Protein AF-A0A6I7HQI1-F1 (afdb_monomer_lite)

Sequence (367 aa):
MLIDLETYSRTLSLHELLEHAERHEPGTSFGADIDAANAELLDPLKRREDRCAAFLNWASRHQPCLFGRLGARGMQGIGIDVCWIDEAEIACGDDHVRDKIQRARRAWKENAAEGMAHGFLIMFNGPRLAFLKPGPSLLAICERIANLYLVEHAPIERDVIYTESLPLRDGGVALFKAGINIFYPSAHRTRNHDRRIPGGLMISVNSPGHWANSLVKRGLSGSLTEAIDKVMETAVRSIGNGGIGHDAMPSCSWHNREDDPRALERRRRLPKLPRYVPDDYSQRVYGALYHTDVLVPTEVTLDGTIDPDVSACEHWLHLILDYISEAECAPGHVNYALFHGHPIPEEAMFHNPWPPRRAVNAPLADY

Radius of gyration: 19.86 Å; chains: 1; bounding box: 53×47×67 Å

pLDDT: mean 93.2, std 9.18, range [38.22, 98.81]

Structure (mmCIF, N/CA/C/O backbone):
data_AF-A0A6I7HQI1-F1
#
_entry.id   AF-A0A6I7HQI1-F1
#
loop_
_atom_site.group_PDB
_atom_site.id
_atom_site.type_symbol
_atom_site.label_atom_id
_atom_site.label_alt_id
_atom_site.label_comp_id
_atom_site.label_asym_id
_atom_site.label_entity_id
_atom_site.label_seq_id
_atom_site.pdbx_PDB_ins_code
_atom_site.Cartn_x
_atom_site.Cartn_y
_atom_site.Cartn_z
_atom_site.occupancy
_atom_site.B_iso_or_equiv
_atom_site.auth_seq_id
_atom_site.auth_comp_id
_atom_site.auth_asym_id
_atom_site.auth_atom_id
_atom_site.pdbx_PDB_model_num
ATOM 1 N N . MET A 1 1 ? 3.149 -6.494 40.726 1.00 38.22 1 MET A N 1
ATOM 2 C CA . MET A 1 1 ? 3.634 -7.292 39.585 1.00 38.22 1 MET A CA 1
ATOM 3 C C . MET A 1 1 ? 3.131 -6.589 38.333 1.00 38.22 1 MET A C 1
ATOM 5 O O . MET A 1 1 ? 1.995 -6.804 37.940 1.00 38.22 1 MET A O 1
ATOM 9 N N . LEU A 1 2 ? 3.892 -5.611 37.834 1.00 39.31 2 LEU A N 1
ATOM 10 C CA . LEU A 1 2 ? 3.554 -4.885 36.608 1.00 39.31 2 LEU A CA 1
ATOM 11 C C . LEU A 1 2 ? 3.926 -5.811 35.454 1.00 39.31 2 LEU A C 1
ATOM 13 O O . LEU A 1 2 ? 5.105 -5.962 35.148 1.00 39.31 2 LEU A O 1
ATOM 17 N N . ILE A 1 3 ? 2.937 -6.516 34.909 1.00 42.84 3 ILE A N 1
ATOM 18 C CA . ILE A 1 3 ? 3.109 -7.175 33.618 1.00 42.84 3 ILE A CA 1
ATOM 19 C C . ILE A 1 3 ? 3.329 -6.038 32.624 1.00 42.84 3 ILE A C 1
ATOM 21 O O . ILE A 1 3 ? 2.511 -5.124 32.537 1.00 42.84 3 ILE A O 1
ATOM 25 N N . ASP A 1 4 ? 4.471 -6.063 31.951 1.00 57.81 4 ASP A N 1
ATOM 26 C CA . ASP A 1 4 ? 4.779 -5.147 30.865 1.00 57.81 4 ASP A CA 1
ATOM 27 C C . ASP A 1 4 ? 3.659 -5.224 29.808 1.00 57.81 4 ASP A C 1
ATOM 29 O O . ASP A 1 4 ? 3.404 -6.288 29.239 1.00 57.81 4 ASP A O 1
ATOM 33 N N . LEU A 1 5 ? 2.955 -4.107 29.591 1.00 56.47 5 LEU A N 1
ATOM 34 C CA . LEU A 1 5 ? 1.839 -3.986 28.642 1.00 56.47 5 LEU A CA 1
ATOM 35 C C . LEU A 1 5 ? 2.269 -4.362 27.215 1.00 56.47 5 LEU A C 1
ATOM 37 O O . LEU A 1 5 ? 1.466 -4.882 26.432 1.00 56.47 5 LEU A O 1
ATOM 41 N N . GLU A 1 6 ? 3.546 -4.159 26.890 1.00 57.91 6 GLU A N 1
ATOM 42 C CA . GLU A 1 6 ? 4.112 -4.520 25.595 1.00 57.91 6 GLU A CA 1
ATOM 43 C C . GLU A 1 6 ? 4.286 -6.041 25.462 1.00 57.91 6 GLU A C 1
ATOM 45 O O . GLU A 1 6 ? 3.971 -6.621 24.424 1.00 57.91 6 GLU A O 1
ATOM 50 N N . THR A 1 7 ? 4.670 -6.725 26.540 1.00 59.41 7 THR A N 1
ATOM 51 C CA . THR A 1 7 ? 4.737 -8.193 26.583 1.00 59.41 7 THR A CA 1
ATOM 52 C C . THR A 1 7 ? 3.342 -8.838 26.629 1.00 59.41 7 THR A C 1
ATOM 54 O O . THR A 1 7 ? 3.120 -9.858 25.977 1.00 59.41 7 THR A O 1
ATOM 57 N N . TYR A 1 8 ? 2.380 -8.243 27.345 1.00 59.12 8 TYR A N 1
ATOM 58 C CA . TYR A 1 8 ? 1.010 -8.770 27.463 1.00 59.12 8 TYR A CA 1
ATOM 59 C C . TYR A 1 8 ? 0.228 -8.697 26.144 1.00 59.12 8 TYR A C 1
ATOM 61 O O . TYR A 1 8 ? -0.421 -9.664 25.747 1.00 59.12 8 TYR A O 1
ATOM 69 N N . SER A 1 9 ? 0.331 -7.580 25.420 1.00 63.06 9 SER A N 1
ATOM 70 C CA . SER A 1 9 ? -0.366 -7.406 24.137 1.00 63.06 9 SER A CA 1
ATOM 71 C C . SER A 1 9 ? 0.114 -8.381 23.054 1.00 63.06 9 SER A C 1
ATOM 73 O O . SER A 1 9 ? -0.680 -8.804 22.218 1.00 63.06 9 SER A O 1
ATOM 75 N N . ARG A 1 10 ? 1.376 -8.832 23.109 1.00 69.56 10 ARG A N 1
ATOM 76 C CA . ARG A 1 10 ? 1.937 -9.815 22.163 1.00 69.56 10 ARG A CA 1
ATOM 77 C C . ARG A 1 10 ? 1.310 -11.207 22.272 1.00 69.56 10 ARG A C 1
ATOM 79 O O . ARG A 1 10 ? 1.343 -11.962 21.298 1.00 69.56 10 ARG A O 1
ATOM 86 N N . THR A 1 11 ? 0.735 -11.554 23.423 1.00 80.12 11 THR A N 1
ATOM 87 C CA . THR A 1 11 ? 0.101 -12.866 23.635 1.00 80.12 11 THR A CA 1
ATOM 88 C C . THR A 1 11 ? -1.385 -12.897 23.297 1.00 80.12 11 THR A C 1
ATOM 90 O O . THR A 1 11 ? -1.912 -13.978 23.046 1.00 80.12 11 THR A O 1
ATOM 93 N N . LEU A 1 12 ? -2.045 -11.737 23.255 1.00 91.75 12 LEU A N 1
ATOM 94 C CA . LEU A 1 12 ? -3.478 -11.639 22.985 1.00 91.75 12 LEU A CA 1
ATOM 95 C C . LEU A 1 12 ? -3.795 -11.938 21.518 1.00 91.75 12 LEU A C 1
ATOM 97 O O . LEU A 1 12 ? -3.062 -11.533 20.614 1.00 91.75 12 LEU A O 1
ATOM 101 N N . SER A 1 13 ? -4.909 -12.627 21.287 1.00 96.00 13 SER A N 1
ATOM 102 C CA . SER A 1 13 ? -5.508 -12.789 19.963 1.00 96.00 13 SER A CA 1
ATOM 103 C C . SER A 1 13 ? -5.992 -11.458 19.392 1.00 96.00 13 SER A C 1
ATOM 105 O O . SER A 1 13 ? -6.209 -10.486 20.122 1.00 96.00 13 SER A O 1
ATOM 107 N N . LEU A 1 14 ? -6.219 -11.406 18.076 1.00 97.75 14 LEU A N 1
ATOM 108 C CA . LEU A 1 14 ? -6.796 -10.219 17.444 1.00 97.75 14 LEU A CA 1
ATOM 109 C C . LEU A 1 14 ? -8.162 -9.865 18.054 1.00 97.75 14 LEU A C 1
ATOM 111 O O . LEU A 1 14 ? -8.471 -8.689 18.233 1.00 97.75 14 LEU A O 1
ATOM 115 N N . HIS A 1 15 ? -8.966 -10.873 18.400 1.00 97.81 15 HIS A N 1
ATOM 116 C CA . HIS A 1 15 ? -10.265 -10.659 19.030 1.00 97.81 15 HIS A CA 1
ATOM 117 C C . HIS A 1 15 ? -10.140 -9.980 20.401 1.00 97.81 15 HIS A C 1
ATOM 119 O O . HIS A 1 15 ? -10.799 -8.968 20.630 1.00 97.81 15 HIS A O 1
ATOM 125 N N . GLU A 1 16 ? -9.265 -10.490 21.271 1.00 97.19 16 GLU A N 1
ATOM 126 C CA . GLU A 1 16 ? -9.025 -9.938 22.615 1.00 97.19 16 GLU A CA 1
ATOM 127 C C . GLU A 1 16 ? -8.434 -8.522 22.547 1.00 97.19 16 GLU A C 1
ATOM 129 O O . GLU A 1 16 ? -8.853 -7.629 23.285 1.00 97.19 16 GLU A O 1
ATOM 134 N N . LEU A 1 17 ? -7.513 -8.265 21.608 1.00 97.31 17 LEU A N 1
ATOM 135 C CA . LEU A 1 17 ? -6.995 -6.912 21.374 1.00 97.31 17 LEU A CA 1
ATOM 136 C C . LEU A 1 17 ? -8.125 -5.927 21.039 1.00 97.31 17 LEU A C 1
ATOM 138 O O . LEU A 1 17 ? -8.142 -4.814 21.560 1.00 97.31 17 LEU A O 1
ATOM 142 N N . LEU A 1 18 ? -9.099 -6.334 20.217 1.00 97.06 18 LEU A N 1
ATOM 143 C CA . LEU A 1 18 ? -10.243 -5.490 19.855 1.00 97.06 18 LEU A CA 1
ATOM 144 C C . LEU A 1 18 ? -11.227 -5.256 21.007 1.00 97.06 18 LEU A C 1
ATOM 146 O O . LEU A 1 18 ? -11.929 -4.242 21.004 1.00 97.06 18 LEU A O 1
ATOM 150 N N . GLU A 1 19 ? -11.321 -6.166 21.978 1.00 95.62 19 GLU A N 1
ATOM 151 C CA . GLU A 1 19 ? -12.146 -5.960 23.176 1.00 95.62 19 GLU A CA 1
ATOM 152 C C . GLU A 1 19 ? -11.592 -4.840 24.059 1.00 95.62 19 GLU A C 1
ATOM 154 O O . GLU A 1 19 ? -12.357 -4.021 24.576 1.00 95.62 19 GLU A O 1
ATOM 159 N N . HIS A 1 20 ? -10.266 -4.764 24.173 1.00 93.56 20 HIS A N 1
ATOM 160 C CA . HIS A 1 20 ? -9.575 -3.813 25.044 1.00 93.56 20 HIS A CA 1
ATOM 161 C C . HIS A 1 20 ? -9.146 -2.516 24.351 1.00 93.56 20 HIS A C 1
ATOM 163 O O . HIS A 1 20 ? -8.708 -1.584 25.024 1.00 93.56 20 HIS A O 1
ATOM 169 N N . ALA A 1 21 ? -9.273 -2.435 23.026 1.00 96.19 21 ALA A N 1
ATOM 170 C CA . ALA A 1 21 ? -8.780 -1.300 22.268 1.00 96.19 21 ALA A CA 1
ATOM 171 C C . ALA A 1 21 ? -9.551 0.001 22.525 1.00 96.19 21 ALA A C 1
ATOM 173 O O . ALA A 1 21 ? -10.791 0.048 22.537 1.00 96.19 21 ALA A O 1
ATOM 174 N N . GLU A 1 22 ? -8.783 1.085 22.618 1.00 96.50 22 GLU A N 1
ATOM 175 C CA . GLU A 1 22 ? -9.311 2.441 22.631 1.00 96.50 22 GLU A CA 1
ATOM 176 C C . GLU A 1 22 ? -9.956 2.804 21.292 1.00 96.50 22 GLU A C 1
ATOM 178 O O . GLU A 1 22 ? -9.371 2.655 20.214 1.00 96.50 22 GLU A O 1
ATOM 183 N N . ARG A 1 23 ? -11.183 3.320 21.373 1.00 97.00 23 ARG A N 1
ATOM 184 C CA . ARG A 1 23 ? -12.000 3.673 20.214 1.00 97.00 23 ARG A CA 1
ATOM 185 C C . ARG A 1 23 ? -12.564 5.079 20.339 1.00 97.00 23 ARG A C 1
ATOM 187 O O . ARG A 1 23 ? -12.739 5.614 21.438 1.00 97.00 23 ARG A O 1
ATOM 194 N N . HIS A 1 24 ? -12.802 5.689 19.192 1.00 96.56 24 HIS A N 1
ATOM 195 C CA . HIS A 1 24 ? -13.654 6.853 19.047 1.00 96.56 24 HIS A CA 1
ATOM 196 C C . HIS A 1 24 ? -15.110 6.467 19.327 1.00 96.56 24 HIS A C 1
ATOM 198 O O . HIS A 1 24 ? -15.497 5.309 19.170 1.00 96.56 24 HIS A O 1
ATOM 204 N N . GLU A 1 25 ? -15.920 7.444 19.733 1.00 93.19 25 GLU A N 1
ATOM 205 C CA . GLU A 1 25 ? -17.362 7.2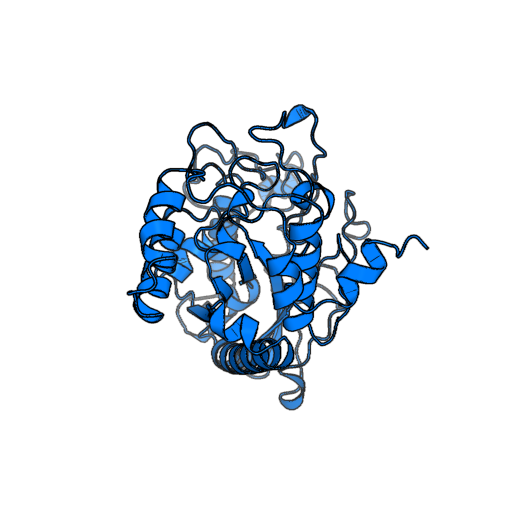34 19.851 1.00 93.19 25 GLU A CA 1
ATOM 206 C C . GLU A 1 25 ? -17.937 6.847 18.477 1.00 93.19 25 GLU A C 1
ATOM 208 O O . GLU A 1 25 ? -17.505 7.431 17.477 1.00 93.19 25 GLU A O 1
ATOM 213 N N . PRO A 1 26 ? -18.928 5.940 18.386 1.00 82.62 26 PRO A N 1
ATOM 214 C CA . PRO A 1 26 ? -19.473 5.481 17.102 1.00 82.62 26 PRO A CA 1
ATOM 215 C C . PRO A 1 26 ? -20.023 6.586 16.182 1.00 82.62 26 PRO A C 1
ATOM 217 O O . PRO A 1 26 ? -20.161 6.374 14.984 1.00 82.62 26 PRO A O 1
ATOM 220 N N . GLY A 1 27 ? -20.354 7.763 16.726 1.00 86.31 27 GLY A N 1
ATOM 221 C CA . GLY A 1 27 ? -20.797 8.933 15.954 1.00 86.31 27 GLY A CA 1
ATOM 222 C C . GLY A 1 27 ? -19.667 9.836 15.445 1.00 86.31 27 GLY A C 1
ATOM 223 O O . GLY A 1 27 ? -19.948 10.903 14.905 1.00 86.31 27 GLY A O 1
ATOM 224 N N . THR A 1 28 ? -18.402 9.468 15.660 1.00 93.75 28 THR A N 1
ATOM 225 C CA . THR A 1 28 ? -17.249 10.272 15.230 1.00 93.75 28 THR A CA 1
ATOM 226 C C . THR A 1 28 ? -17.156 10.281 13.708 1.00 93.75 28 THR A C 1
ATOM 228 O O . THR A 1 28 ? -17.116 9.225 13.083 1.00 93.75 28 THR A O 1
ATOM 231 N N . SER A 1 29 ? -17.102 11.476 13.122 1.00 93.31 29 SER A N 1
ATOM 232 C CA . SER A 1 29 ? -16.921 11.663 11.681 1.00 93.31 29 SER A CA 1
ATOM 233 C C . SER A 1 29 ? -15.447 11.540 11.297 1.00 93.31 29 SER A C 1
ATOM 235 O O . SER A 1 29 ? -14.582 12.127 11.952 1.00 93.31 29 SER A O 1
ATOM 237 N N . PHE A 1 30 ? -15.173 10.837 10.198 1.00 92.62 30 PHE A N 1
ATOM 238 C CA . PHE A 1 30 ? -13.853 10.764 9.559 1.00 92.62 30 PHE A CA 1
ATOM 239 C C . PHE A 1 30 ? -13.851 11.437 8.176 1.00 92.62 30 PHE A C 1
ATOM 241 O O . PHE A 1 30 ? -13.049 11.095 7.307 1.00 92.62 30 PHE A O 1
ATOM 248 N N . GLY A 1 31 ? -14.765 12.387 7.971 1.00 91.31 31 GLY A N 1
ATOM 249 C CA . GLY A 1 31 ? -14.984 13.057 6.695 1.00 91.31 31 GLY A CA 1
ATOM 250 C C . GLY A 1 31 ? -16.146 12.448 5.913 1.00 91.31 31 GLY A C 1
ATOM 251 O O . GLY A 1 31 ? -16.412 11.249 5.974 1.00 91.31 31 GLY A O 1
ATOM 252 N N . ALA A 1 32 ? -16.846 13.293 5.153 1.00 92.81 32 ALA A N 1
ATOM 253 C CA . ALA A 1 32 ? -18.109 12.932 4.509 1.00 92.81 32 ALA A CA 1
ATOM 254 C C . ALA A 1 32 ? -18.000 11.729 3.554 1.00 92.81 32 ALA A C 1
ATOM 256 O O . ALA A 1 32 ? -18.955 10.967 3.414 1.00 92.81 32 ALA A O 1
ATOM 257 N N . ASP A 1 33 ? -16.851 11.540 2.898 1.00 94.25 33 ASP A N 1
ATOM 258 C CA . ASP A 1 33 ? -16.621 10.404 2.007 1.00 94.25 33 ASP A CA 1
ATOM 259 C C . ASP A 1 33 ? -16.443 9.085 2.775 1.00 94.25 33 ASP A C 1
ATOM 261 O O . ASP A 1 33 ? -16.988 8.064 2.351 1.00 94.25 33 ASP A O 1
ATOM 265 N N . ILE A 1 34 ? -15.720 9.102 3.904 1.00 95.50 34 ILE A N 1
ATOM 266 C CA . ILE A 1 34 ? -15.567 7.932 4.779 1.00 95.50 34 ILE A CA 1
ATOM 267 C C . ILE A 1 34 ? -16.883 7.629 5.487 1.00 95.50 34 ILE A C 1
ATOM 269 O O . ILE A 1 34 ? -17.278 6.469 5.534 1.00 95.50 34 ILE A O 1
ATOM 273 N N . ASP A 1 35 ? -17.588 8.642 5.987 1.00 95.88 35 ASP A N 1
ATOM 274 C CA . ASP A 1 35 ? -18.849 8.463 6.708 1.00 95.88 35 ASP A CA 1
ATOM 275 C C . ASP A 1 35 ? -19.927 7.855 5.801 1.00 95.88 35 ASP A C 1
ATOM 277 O O . ASP A 1 35 ? -20.589 6.885 6.177 1.00 95.88 35 ASP A O 1
ATOM 281 N N . ALA A 1 36 ? -20.054 8.363 4.569 1.00 96.12 36 ALA A N 1
ATOM 282 C CA . ALA A 1 36 ? -20.977 7.811 3.580 1.00 96.12 36 ALA A CA 1
ATOM 283 C C . ALA A 1 36 ? -20.625 6.363 3.210 1.00 96.12 36 ALA A C 1
ATOM 285 O O . ALA A 1 36 ? -21.516 5.531 3.058 1.00 96.12 36 ALA A O 1
ATOM 286 N N . ALA A 1 37 ? -19.335 6.039 3.086 1.00 97.50 37 ALA A N 1
ATOM 287 C CA . ALA A 1 37 ? -18.910 4.668 2.838 1.00 97.50 37 ALA A CA 1
ATOM 288 C C . ALA A 1 37 ? -19.163 3.768 4.062 1.00 97.50 37 ALA A C 1
ATOM 290 O O . ALA A 1 37 ? -19.645 2.648 3.901 1.00 97.50 37 ALA A O 1
ATOM 291 N N . ASN A 1 38 ? -18.886 4.244 5.279 1.00 97.69 38 ASN A N 1
ATOM 292 C CA . ASN A 1 38 ? -19.095 3.517 6.533 1.00 97.69 38 ASN A CA 1
ATOM 293 C C . ASN A 1 38 ? -20.559 3.138 6.745 1.00 97.69 38 ASN A C 1
ATOM 295 O O . ASN A 1 38 ? -20.819 2.029 7.208 1.00 97.69 38 ASN A O 1
ATOM 299 N N . ALA A 1 39 ? -21.499 4.005 6.357 1.00 96.88 39 ALA A N 1
ATOM 300 C CA . ALA A 1 39 ? -22.926 3.693 6.395 1.00 96.88 39 ALA A CA 1
ATOM 301 C C . ALA A 1 39 ? -23.261 2.403 5.626 1.00 96.88 39 ALA A C 1
ATOM 303 O O . ALA A 1 39 ? -24.114 1.639 6.059 1.00 96.88 39 ALA A O 1
ATOM 304 N N . GLU A 1 40 ? -22.545 2.129 4.533 1.00 97.69 40 GLU A N 1
ATOM 305 C CA . GLU A 1 40 ? -22.734 0.926 3.721 1.00 97.69 40 GLU A CA 1
ATOM 306 C C . GLU A 1 40 ? -21.864 -0.242 4.201 1.00 97.69 40 GLU A C 1
ATOM 308 O O . GLU A 1 40 ? -22.305 -1.387 4.236 1.00 97.69 40 GLU A O 1
ATOM 313 N N . LEU A 1 41 ? -20.612 0.039 4.564 1.00 97.88 41 LEU A N 1
ATOM 314 C CA . LEU A 1 41 ? -19.597 -0.956 4.928 1.00 97.88 41 LEU A CA 1
ATOM 315 C C . LEU A 1 41 ? -19.839 -1.596 6.291 1.00 97.88 41 LEU A C 1
ATOM 317 O O . LEU A 1 41 ? -19.347 -2.697 6.538 1.00 97.88 41 LEU A O 1
ATOM 321 N N . LEU A 1 42 ? -20.539 -0.891 7.177 1.00 97.00 42 LEU A N 1
ATOM 322 C CA . LEU A 1 42 ? -20.830 -1.324 8.540 1.00 97.00 42 LEU A CA 1
ATOM 323 C C . LEU A 1 42 ? -22.299 -1.725 8.724 1.00 97.00 42 LEU A C 1
ATOM 325 O O . LEU A 1 42 ? -22.673 -2.103 9.832 1.00 97.00 42 LEU A O 1
ATOM 329 N N . ASP A 1 43 ? -23.117 -1.678 7.664 1.00 96.25 43 ASP A N 1
ATOM 330 C CA . ASP A 1 43 ? -24.503 -2.145 7.707 1.00 96.25 43 ASP A CA 1
ATOM 331 C C . ASP A 1 43 ? -24.541 -3.680 7.861 1.00 96.25 43 ASP A C 1
ATOM 333 O O . ASP A 1 43 ? -24.143 -4.404 6.937 1.00 96.25 43 ASP A O 1
ATOM 337 N N . PRO A 1 44 ? -25.031 -4.210 9.001 1.00 93.50 44 PRO A N 1
ATOM 338 C CA . PRO A 1 44 ? -25.088 -5.649 9.236 1.00 93.50 44 PRO A CA 1
ATOM 339 C C . PRO A 1 44 ? -26.093 -6.368 8.326 1.00 93.50 44 PRO A C 1
ATOM 341 O O . PRO A 1 44 ? -26.025 -7.590 8.199 1.00 93.50 44 PRO A O 1
ATOM 344 N N . LEU A 1 45 ? -27.021 -5.643 7.693 1.00 95.56 45 LEU A N 1
ATOM 345 C CA . LEU A 1 45 ? -28.003 -6.202 6.764 1.00 95.56 45 LEU A CA 1
ATOM 346 C C . LEU A 1 45 ? -27.436 -6.372 5.349 1.00 95.56 45 LEU A C 1
ATOM 348 O O . LEU A 1 45 ? -28.020 -7.099 4.540 1.00 95.56 45 LEU A O 1
ATOM 352 N N . LYS A 1 46 ? -26.298 -5.740 5.033 1.00 96.06 46 LYS A N 1
ATOM 353 C CA . LYS A 1 46 ? -25.666 -5.866 3.718 1.00 96.06 46 LYS A CA 1
ATOM 354 C C . LYS A 1 46 ? -24.797 -7.106 3.603 1.00 96.06 46 LYS A C 1
ATOM 356 O O . LYS A 1 46 ? -23.951 -7.423 4.451 1.00 96.06 46 LYS A O 1
ATOM 361 N N . ARG A 1 47 ? -24.937 -7.774 2.459 1.00 95.75 47 ARG A N 1
ATOM 362 C CA . ARG A 1 47 ? -24.073 -8.897 2.102 1.00 95.75 47 ARG A CA 1
ATOM 363 C C . ARG A 1 47 ? -22.642 -8.413 1.904 1.00 95.75 47 ARG A C 1
ATOM 365 O O . ARG A 1 47 ? -22.380 -7.242 1.620 1.00 95.75 47 ARG A O 1
ATOM 372 N N . ARG A 1 48 ? -21.703 -9.339 2.059 1.00 94.94 48 ARG A N 1
ATOM 373 C CA . ARG A 1 48 ? -20.268 -9.075 1.938 1.00 94.94 48 ARG A CA 1
ATOM 374 C C . ARG A 1 48 ? -19.905 -8.507 0.567 1.00 94.94 48 ARG A C 1
ATOM 376 O O . ARG A 1 48 ? -19.101 -7.587 0.486 1.00 94.94 48 ARG A O 1
ATOM 383 N N . GLU A 1 49 ? -20.511 -9.025 -0.494 1.00 96.00 49 GLU A N 1
ATOM 384 C CA . GLU A 1 49 ? -20.263 -8.593 -1.871 1.00 96.00 49 GLU A CA 1
ATOM 385 C C . GLU A 1 49 ? -20.683 -7.135 -2.074 1.00 96.00 49 GLU A C 1
ATOM 387 O O . GLU A 1 49 ? -19.950 -6.358 -2.682 1.00 96.00 49 GLU A O 1
ATOM 392 N N . ASP A 1 50 ? -21.823 -6.747 -1.497 1.00 97.19 50 ASP A N 1
ATOM 393 C CA . ASP A 1 50 ? -22.351 -5.386 -1.589 1.00 97.19 50 ASP A CA 1
ATOM 394 C C . ASP A 1 50 ? -21.460 -4.401 -0.801 1.00 97.19 50 ASP A C 1
ATOM 396 O O . ASP A 1 50 ? -21.172 -3.301 -1.278 1.00 97.19 50 ASP A O 1
ATOM 400 N N . ARG A 1 51 ? -20.941 -4.817 0.366 1.00 97.88 51 ARG A N 1
ATOM 401 C CA . ARG A 1 51 ? -19.950 -4.052 1.149 1.00 97.88 51 ARG A CA 1
ATOM 402 C C . ARG A 1 51 ? -18.620 -3.901 0.409 1.00 97.88 51 ARG A C 1
ATOM 404 O O . ARG A 1 51 ? -18.073 -2.803 0.341 1.00 97.88 51 ARG A O 1
ATOM 411 N N . CYS A 1 52 ? -18.126 -4.977 -0.199 1.00 97.44 52 CYS A N 1
ATOM 412 C CA . CYS A 1 52 ? -16.914 -4.949 -1.015 1.00 97.44 52 CYS A CA 1
ATOM 413 C C . CYS A 1 52 ? -17.071 -4.002 -2.217 1.00 97.44 52 CYS A C 1
ATOM 415 O O . CYS A 1 52 ? -16.212 -3.153 -2.455 1.00 97.44 52 CYS A O 1
ATOM 417 N N . ALA A 1 53 ? -18.203 -4.064 -2.924 1.00 97.00 53 ALA A N 1
ATOM 418 C CA . ALA A 1 53 ? -18.503 -3.151 -4.024 1.00 97.00 53 ALA A CA 1
ATOM 419 C C . ALA A 1 53 ? -18.568 -1.683 -3.565 1.00 97.00 53 ALA A C 1
ATOM 421 O O . ALA A 1 53 ? -18.048 -0.800 -4.251 1.00 97.00 53 ALA A O 1
ATOM 422 N N . ALA A 1 54 ? -19.148 -1.412 -2.390 1.00 98.06 54 ALA A N 1
ATOM 423 C CA . ALA A 1 54 ? -19.165 -0.073 -1.802 1.00 98.06 54 ALA A CA 1
ATOM 424 C C . ALA A 1 54 ? -17.747 0.439 -1.492 1.00 98.06 54 ALA A C 1
ATOM 426 O O . ALA A 1 54 ? -17.419 1.576 -1.845 1.00 98.06 54 ALA A O 1
ATOM 427 N N . PHE A 1 55 ? -16.884 -0.410 -0.917 1.00 98.31 55 PHE A N 1
ATOM 428 C CA . PHE A 1 55 ? -15.474 -0.082 -0.689 1.00 98.31 55 PHE A CA 1
ATOM 429 C C . PHE A 1 55 ? -14.752 0.237 -2.002 1.00 98.31 55 PHE A C 1
ATOM 431 O O . PHE A 1 55 ? -14.119 1.284 -2.107 1.00 98.31 55 PHE A O 1
ATOM 438 N N . LEU A 1 56 ? -14.868 -0.622 -3.020 1.00 97.56 56 LEU A N 1
ATOM 439 C CA . LEU A 1 56 ? -14.210 -0.409 -4.313 1.00 97.56 56 LEU A CA 1
ATOM 440 C C . LEU A 1 56 ? -14.718 0.863 -5.002 1.00 97.56 56 LEU A C 1
ATOM 442 O O . LEU A 1 56 ? -13.929 1.621 -5.568 1.00 97.56 56 LEU A O 1
ATOM 446 N N . ASN A 1 57 ? -16.013 1.171 -4.895 1.00 97.50 57 ASN A N 1
ATOM 447 C CA . ASN A 1 57 ? -16.555 2.431 -5.395 1.00 97.50 57 ASN A CA 1
ATOM 448 C C . ASN A 1 57 ? -15.951 3.645 -4.669 1.00 97.50 57 ASN A C 1
ATOM 450 O O . ASN A 1 57 ? -15.557 4.603 -5.339 1.00 97.50 57 ASN A O 1
ATOM 454 N N . TRP A 1 58 ? -15.822 3.609 -3.339 1.00 97.38 58 TRP A N 1
ATOM 455 C CA . TRP A 1 58 ? -15.131 4.665 -2.593 1.00 97.38 58 TRP A CA 1
ATOM 456 C C . TRP A 1 58 ? -13.655 4.759 -3.016 1.00 97.38 58 TRP A C 1
ATOM 458 O O . TRP A 1 58 ? -13.186 5.831 -3.410 1.00 97.38 58 TRP A O 1
ATOM 468 N N . ALA A 1 59 ? -12.948 3.626 -3.055 1.00 96.38 59 ALA A N 1
ATOM 469 C CA . ALA A 1 59 ? -11.532 3.554 -3.393 1.00 96.38 59 ALA A CA 1
ATOM 470 C C . ALA A 1 59 ? -11.256 4.085 -4.800 1.00 96.38 59 ALA A C 1
ATOM 472 O O . ALA A 1 59 ? -10.279 4.793 -5.004 1.00 96.38 59 ALA A O 1
ATOM 473 N N . SER A 1 60 ? -12.159 3.848 -5.755 1.00 95.50 60 SER A N 1
ATOM 474 C CA . SER A 1 60 ? -12.058 4.345 -7.129 1.00 95.50 60 SER A CA 1
ATOM 475 C C . SER A 1 60 ? -12.015 5.873 -7.248 1.00 95.50 60 SER A C 1
ATOM 477 O O . SER A 1 60 ? -11.612 6.397 -8.290 1.00 95.50 60 SER A O 1
ATOM 479 N N . ARG A 1 61 ? -12.450 6.604 -6.217 1.00 93.44 61 ARG A N 1
ATOM 480 C CA . ARG A 1 61 ? -12.569 8.070 -6.214 1.00 93.44 61 ARG A CA 1
ATOM 481 C C . ARG A 1 61 ? -11.624 8.712 -5.213 1.00 93.44 61 ARG A C 1
ATOM 483 O O . ARG A 1 61 ? -10.996 9.713 -5.548 1.00 93.44 61 ARG A O 1
ATOM 490 N N . HIS A 1 62 ? -11.533 8.120 -4.026 1.00 93.69 62 HIS A N 1
ATOM 491 C CA . HIS A 1 62 ? -11.006 8.780 -2.840 1.00 93.69 62 HIS A CA 1
ATOM 492 C C . HIS A 1 62 ? -9.620 8.296 -2.403 1.00 93.69 62 HIS A C 1
ATOM 494 O O . HIS A 1 62 ? -8.989 8.969 -1.596 1.00 93.69 62 HIS A O 1
ATOM 500 N N . GLN A 1 63 ? -9.113 7.189 -2.961 1.00 91.00 63 GLN A N 1
ATOM 501 C CA . GLN A 1 63 ? -7.744 6.748 -2.688 1.00 91.00 63 GLN A CA 1
ATOM 502 C C . GLN A 1 63 ? -6.710 7.713 -3.295 1.00 91.00 63 GLN A C 1
ATOM 504 O O . GLN A 1 63 ? -6.778 7.984 -4.502 1.00 91.00 63 GLN A O 1
ATOM 509 N N . PRO A 1 64 ? -5.719 8.186 -2.514 1.00 88.75 64 PRO A N 1
ATOM 510 C CA . PRO A 1 64 ? -4.612 8.990 -3.033 1.00 88.75 64 PRO A CA 1
ATOM 511 C C . PRO A 1 64 ? -3.833 8.281 -4.143 1.00 88.75 64 PRO A C 1
ATOM 513 O O . PRO A 1 64 ? -3.535 8.866 -5.189 1.00 88.75 64 PRO A O 1
ATOM 516 N N . CYS A 1 65 ? -3.562 6.991 -3.941 1.00 91.94 65 CYS A N 1
ATOM 517 C CA . CYS A 1 65 ? -2.818 6.162 -4.876 1.00 91.94 65 CYS A CA 1
ATOM 518 C C . CYS A 1 65 ? -3.624 5.914 -6.161 1.00 91.94 65 CYS A C 1
ATOM 520 O O . CYS A 1 65 ? -4.701 5.308 -6.146 1.00 91.94 65 CYS A O 1
ATOM 522 N N . LEU A 1 66 ? -3.093 6.351 -7.309 1.00 94.00 66 LEU A N 1
ATOM 523 C CA . LEU A 1 66 ? -3.757 6.174 -8.600 1.00 94.00 66 LEU A CA 1
ATOM 524 C C . LEU A 1 66 ? -3.795 4.701 -9.031 1.00 94.00 66 LEU A C 1
ATOM 526 O O . LEU A 1 66 ? -4.785 4.298 -9.637 1.00 94.00 66 LEU A O 1
ATOM 530 N N . PHE A 1 67 ? -2.804 3.880 -8.660 1.00 94.50 67 PHE A N 1
ATOM 531 C CA . PHE A 1 67 ? -2.866 2.428 -8.887 1.00 94.50 67 PHE A CA 1
ATOM 532 C C . PHE A 1 67 ? -4.096 1.815 -8.205 1.00 94.50 67 PHE A C 1
ATOM 534 O O . PHE A 1 67 ? -4.855 1.088 -8.844 1.00 94.50 67 PHE A O 1
ATOM 541 N N . GLY A 1 68 ? -4.338 2.179 -6.939 1.00 93.19 68 GLY A N 1
ATOM 542 C CA . GLY A 1 68 ? -5.513 1.740 -6.185 1.00 93.19 68 GLY A CA 1
ATOM 543 C C . GLY A 1 68 ? -6.820 2.194 -6.835 1.00 93.19 68 GLY A C 1
ATOM 544 O O . GLY A 1 68 ? -7.729 1.388 -7.021 1.00 93.19 68 GLY A O 1
ATOM 545 N N . ARG A 1 69 ? -6.897 3.459 -7.277 1.00 94.69 69 ARG A N 1
ATOM 546 C CA . ARG A 1 69 ? -8.080 3.977 -7.989 1.00 94.69 69 ARG A CA 1
ATOM 547 C C . ARG A 1 69 ? -8.353 3.242 -9.297 1.00 94.69 69 ARG A C 1
ATOM 549 O O . ARG A 1 69 ? -9.504 2.925 -9.580 1.00 94.69 69 ARG A O 1
ATOM 556 N N . LEU A 1 70 ? -7.324 3.010 -10.110 1.00 95.56 70 LEU A N 1
ATOM 557 C CA . LEU A 1 70 ? -7.462 2.338 -11.402 1.00 95.56 70 LEU A CA 1
ATOM 558 C C . LEU A 1 70 ? -7.840 0.865 -11.229 1.00 95.56 70 LEU A C 1
ATOM 560 O O . LEU A 1 70 ? -8.762 0.403 -11.900 1.00 95.56 70 LEU A O 1
ATOM 564 N N . GLY A 1 71 ? -7.197 0.159 -10.297 1.00 94.75 71 GLY A N 1
ATOM 565 C CA . GLY A 1 71 ? -7.531 -1.231 -10.000 1.00 94.75 71 GLY A CA 1
ATOM 566 C C . GLY A 1 71 ? -8.936 -1.390 -9.419 1.00 94.75 71 GLY A C 1
ATOM 567 O O . GLY A 1 71 ? -9.670 -2.272 -9.850 1.00 94.75 71 GLY A O 1
ATOM 568 N N . ALA A 1 72 ? -9.386 -0.475 -8.553 1.00 95.38 72 ALA A N 1
ATOM 569 C CA . ALA A 1 72 ? -10.761 -0.480 -8.043 1.00 95.38 72 ALA A CA 1
ATOM 570 C C . ALA A 1 72 ? -11.826 -0.253 -9.137 1.00 95.38 72 ALA A C 1
ATOM 572 O O . ALA A 1 72 ? -12.986 -0.612 -8.954 1.00 95.38 72 ALA A O 1
ATOM 573 N N . ARG A 1 73 ? -11.443 0.330 -10.284 1.00 94.94 73 ARG A N 1
ATOM 574 C CA . ARG A 1 73 ? -12.305 0.485 -11.472 1.00 94.94 73 ARG A CA 1
ATOM 575 C C . ARG A 1 73 ? -12.162 -0.658 -12.481 1.00 94.94 73 ARG A C 1
ATOM 577 O O . ARG A 1 73 ? -12.849 -0.628 -13.497 1.00 94.94 73 ARG A O 1
ATOM 584 N N . GLY A 1 74 ? -11.238 -1.600 -12.270 1.00 92.19 74 GLY A N 1
ATOM 585 C CA . GLY A 1 74 ? -10.868 -2.596 -13.281 1.00 92.19 74 GLY A CA 1
ATOM 586 C C . GLY A 1 74 ? -10.302 -1.969 -14.563 1.00 92.19 74 GLY A C 1
ATOM 587 O O . GLY A 1 74 ? -10.534 -2.471 -15.661 1.00 92.19 74 GLY A O 1
ATOM 588 N N . MET A 1 75 ? -9.614 -0.829 -14.450 1.00 93.81 75 MET A N 1
ATOM 589 C CA . MET A 1 75 ? -9.091 -0.070 -15.590 1.00 93.81 75 MET A CA 1
ATOM 590 C C . MET A 1 75 ? -7.600 -0.327 -15.825 1.00 93.81 75 MET A C 1
ATOM 592 O O . MET A 1 75 ? -6.868 -0.743 -14.932 1.00 93.81 75 MET A O 1
ATOM 596 N N . GLN A 1 76 ? -7.135 -0.011 -17.040 1.00 90.81 76 GLN A N 1
ATOM 597 C CA . GLN A 1 76 ? -5.712 -0.057 -17.420 1.00 90.81 76 GLN A CA 1
ATOM 598 C C . GLN A 1 76 ? -5.068 -1.444 -17.232 1.00 90.81 76 GLN A C 1
ATOM 600 O O . GLN A 1 76 ? -3.867 -1.566 -17.010 1.00 90.81 76 GLN A O 1
ATOM 605 N N . GLY A 1 77 ? -5.879 -2.503 -17.304 1.00 92.25 77 GLY A N 1
ATOM 606 C CA . GLY A 1 77 ? -5.422 -3.876 -17.117 1.00 92.25 77 GLY A CA 1
ATOM 607 C C . GLY A 1 77 ? -5.056 -4.237 -15.677 1.00 92.25 77 GLY A C 1
ATOM 608 O O . GLY A 1 77 ? -4.588 -5.354 -15.479 1.00 92.25 77 GLY A O 1
ATOM 609 N N . ILE A 1 78 ? -5.278 -3.350 -14.696 1.00 94.75 78 ILE A N 1
ATOM 610 C CA . ILE A 1 78 ? -4.946 -3.611 -13.294 1.00 94.75 78 ILE A CA 1
ATOM 611 C C . ILE A 1 78 ? -5.988 -4.533 -12.664 1.00 94.75 78 ILE A C 1
ATOM 613 O O . ILE A 1 78 ? -7.152 -4.155 -12.544 1.00 94.75 78 ILE A O 1
ATOM 617 N N . GLY A 1 79 ? -5.552 -5.712 -12.215 1.00 95.75 79 GLY A N 1
ATOM 618 C CA . GLY A 1 79 ? -6.365 -6.609 -11.395 1.00 95.75 79 GLY A CA 1
ATOM 619 C C . GLY A 1 79 ? -6.056 -6.508 -9.903 1.00 95.75 79 GLY A C 1
ATOM 620 O O . GLY A 1 79 ? -4.896 -6.358 -9.503 1.00 95.75 79 GLY A O 1
ATOM 621 N N . ILE A 1 80 ? -7.103 -6.612 -9.085 1.00 96.50 80 ILE A N 1
ATOM 622 C CA . ILE A 1 80 ? -7.032 -6.632 -7.624 1.00 96.50 80 ILE A CA 1
ATOM 623 C C . ILE A 1 80 ? -7.876 -7.796 -7.111 1.00 96.50 80 ILE A C 1
ATOM 625 O O . ILE A 1 80 ? -9.057 -7.876 -7.443 1.00 96.50 80 ILE A O 1
ATOM 629 N N . ASP A 1 81 ? -7.291 -8.616 -6.240 1.00 97.94 81 ASP A N 1
ATOM 630 C CA . ASP A 1 81 ? -8.034 -9.607 -5.461 1.00 97.94 81 ASP A CA 1
ATOM 631 C C . ASP A 1 81 ? -8.297 -9.092 -4.042 1.00 97.94 81 ASP A C 1
ATOM 633 O O . ASP A 1 81 ? -7.480 -8.372 -3.460 1.00 97.94 81 ASP A O 1
ATOM 637 N N . VAL A 1 82 ? -9.447 -9.466 -3.471 1.00 98.25 82 VAL A N 1
ATOM 638 C CA . VAL A 1 82 ? -9.881 -9.012 -2.142 1.00 98.25 82 VAL A CA 1
ATOM 639 C C . VAL A 1 82 ? -10.158 -10.204 -1.226 1.00 98.25 82 VAL A C 1
ATOM 641 O O . VAL A 1 82 ? -11.035 -11.023 -1.495 1.00 98.25 82 VAL A O 1
ATOM 644 N N . CYS A 1 83 ? -9.450 -10.269 -0.101 1.00 98.56 83 CYS A N 1
ATOM 645 C CA . CYS A 1 83 ? -9.768 -11.119 1.040 1.00 98.56 83 CYS A CA 1
ATOM 646 C C . CYS A 1 83 ? -10.532 -10.290 2.077 1.00 98.56 83 CYS A C 1
ATOM 648 O O . CYS A 1 83 ? -9.968 -9.392 2.695 1.00 98.56 83 CYS A O 1
ATOM 650 N N . TRP A 1 84 ? -11.819 -10.572 2.268 1.00 98.50 84 TRP A N 1
ATOM 651 C CA . TRP A 1 84 ? -12.666 -9.827 3.202 1.00 98.50 84 TRP A CA 1
ATOM 652 C C . TRP A 1 84 ? -12.896 -10.608 4.485 1.00 98.50 84 TRP A C 1
ATOM 654 O O . TRP A 1 84 ? -13.460 -11.696 4.408 1.00 98.50 84 TRP A O 1
ATOM 664 N N . ILE A 1 85 ? -12.518 -10.059 5.635 1.00 98.62 85 ILE A N 1
ATOM 665 C CA . ILE A 1 85 ? -12.616 -10.660 6.968 1.00 98.62 85 ILE A CA 1
ATOM 666 C C . ILE A 1 85 ? -13.522 -9.778 7.826 1.00 98.62 85 ILE A C 1
ATOM 668 O O . ILE A 1 85 ? -13.243 -8.593 7.996 1.00 98.62 85 ILE A O 1
ATOM 672 N N . ASP A 1 86 ? -14.607 -10.335 8.354 1.00 97.75 86 ASP A N 1
ATOM 673 C CA . ASP A 1 86 ? -15.501 -9.621 9.274 1.00 97.75 86 ASP A CA 1
ATOM 674 C C . ASP A 1 86 ? -15.236 -9.974 10.750 1.00 97.75 86 ASP A C 1
ATOM 676 O O . ASP A 1 86 ? -14.472 -10.885 11.071 1.00 97.75 86 ASP A O 1
ATOM 680 N N . GLU A 1 87 ? -15.853 -9.238 11.679 1.00 96.19 87 GLU A N 1
ATOM 681 C CA . GLU A 1 87 ? -15.651 -9.482 13.115 1.00 96.19 87 GLU A CA 1
ATOM 682 C C . GLU A 1 87 ? -16.123 -10.856 13.596 1.00 96.19 87 GLU A C 1
ATOM 684 O O . GLU A 1 87 ? -15.586 -11.352 14.589 1.00 96.19 87 GLU A O 1
ATOM 689 N N . ALA A 1 88 ? -17.095 -11.477 12.920 1.00 97.06 88 ALA A N 1
ATOM 690 C CA . ALA A 1 88 ? -17.533 -12.824 13.270 1.00 97.06 88 ALA A CA 1
ATOM 691 C C . ALA A 1 88 ? -16.424 -13.840 12.960 1.00 97.06 88 ALA A C 1
ATOM 693 O O . ALA A 1 88 ? -16.145 -14.714 13.775 1.00 97.06 88 ALA A O 1
ATOM 694 N N . GLU A 1 89 ? -15.730 -13.671 11.835 1.00 98.19 89 GLU A N 1
ATOM 695 C CA . GLU A 1 89 ? -14.562 -14.483 11.483 1.00 98.19 89 GLU A CA 1
ATOM 696 C C . GLU A 1 89 ? -13.357 -14.201 12.389 1.00 98.19 89 GLU A C 1
ATOM 698 O O . GLU A 1 89 ? -12.626 -15.129 12.728 1.00 98.19 89 GLU A O 1
ATOM 703 N N . ILE A 1 90 ? -13.170 -12.956 12.845 1.00 98.50 90 ILE A N 1
ATOM 704 C CA . ILE A 1 90 ? -12.151 -12.631 13.861 1.00 98.50 90 ILE A CA 1
ATOM 705 C C . ILE A 1 90 ? -12.459 -13.338 15.187 1.00 98.50 90 ILE A C 1
ATOM 707 O O . ILE A 1 90 ? -11.553 -13.857 15.835 1.00 98.50 90 ILE A O 1
ATOM 711 N N . ALA A 1 91 ? -13.733 -13.403 15.585 1.00 98.00 91 ALA A N 1
ATOM 712 C CA . ALA A 1 91 ? -14.160 -14.109 16.793 1.00 98.00 91 ALA A CA 1
ATOM 713 C C . ALA A 1 91 ? -13.962 -15.635 16.717 1.00 98.00 91 ALA A C 1
ATOM 715 O O . ALA A 1 91 ? -13.910 -16.291 17.754 1.00 98.00 91 ALA A O 1
ATOM 716 N N . CYS A 1 92 ? -13.795 -16.208 15.519 1.00 98.38 92 CYS A N 1
ATOM 717 C CA . CYS A 1 92 ? -13.400 -17.611 15.356 1.00 98.38 92 CYS A CA 1
ATOM 718 C C . CYS A 1 92 ? -11.924 -17.881 15.710 1.00 98.38 92 CYS A C 1
ATOM 720 O O . CYS A 1 92 ? -11.511 -19.040 15.718 1.00 98.38 92 CYS A O 1
ATOM 722 N N . GLY A 1 93 ? -11.140 -16.840 16.009 1.00 97.88 93 GLY A N 1
ATOM 723 C CA . GLY A 1 93 ? -9.759 -16.939 16.464 1.00 97.88 93 GLY A CA 1
ATOM 724 C C . GLY A 1 93 ? -8.721 -16.765 15.356 1.00 97.88 93 GLY A C 1
ATOM 725 O O . GLY A 1 93 ? -8.991 -16.884 14.160 1.00 97.88 93 GLY A O 1
ATOM 726 N N . ASP A 1 94 ? -7.491 -16.493 15.779 1.00 98.38 94 ASP A N 1
ATOM 727 C CA . ASP A 1 94 ? -6.384 -16.130 14.893 1.00 98.38 94 ASP A CA 1
ATOM 728 C C . ASP A 1 94 ? -6.025 -17.220 13.881 1.00 98.38 94 ASP A C 1
ATOM 730 O O . ASP A 1 94 ? -5.708 -16.905 1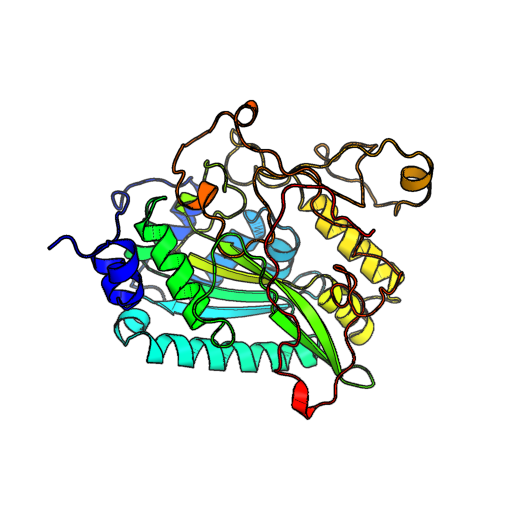2.736 1.00 98.38 94 ASP A O 1
ATOM 734 N N . ASP A 1 95 ? -6.121 -18.497 14.261 1.00 98.25 95 ASP A N 1
ATOM 735 C CA . ASP A 1 95 ? -5.879 -19.614 13.343 1.00 98.25 95 ASP A CA 1
ATOM 736 C C . ASP A 1 95 ? -6.874 -19.603 12.174 1.00 98.25 95 ASP A C 1
ATOM 738 O O . ASP A 1 95 ? -6.476 -19.741 11.018 1.00 98.25 95 ASP A O 1
ATOM 742 N N . HIS A 1 96 ? -8.158 -19.354 12.454 1.00 98.62 96 HIS A N 1
ATOM 743 C CA . HIS A 1 96 ? -9.189 -19.252 11.423 1.00 98.62 96 HIS A CA 1
ATOM 744 C C . HIS A 1 96 ? -8.888 -18.106 10.448 1.00 98.62 96 HIS A C 1
ATOM 746 O O . HIS A 1 96 ? -8.934 -18.283 9.224 1.00 98.62 96 HIS A O 1
ATOM 752 N N . VAL A 1 97 ? -8.554 -16.935 10.997 1.00 98.75 97 VAL A N 1
ATOM 753 C CA . VAL A 1 97 ? -8.233 -15.732 10.224 1.00 98.75 97 VAL A CA 1
ATOM 754 C C . VAL A 1 97 ? -6.979 -15.947 9.375 1.00 98.75 97 VAL A C 1
ATOM 756 O O . VAL A 1 97 ? -7.014 -15.710 8.165 1.00 98.75 97 VAL A O 1
ATOM 759 N N . ARG A 1 98 ? -5.894 -16.455 9.972 1.00 98.75 98 ARG A N 1
ATOM 760 C CA . ARG A 1 98 ? -4.643 -16.787 9.278 1.00 98.75 98 ARG A CA 1
ATOM 761 C C . ARG A 1 98 ? -4.909 -17.742 8.124 1.00 98.75 98 ARG A C 1
ATOM 763 O O . ARG A 1 98 ? -4.521 -17.456 6.995 1.00 98.75 98 ARG A O 1
ATOM 770 N N . ASP A 1 99 ? -5.594 -18.853 8.372 1.00 98.75 99 ASP A N 1
ATOM 771 C CA . ASP A 1 99 ? -5.813 -19.878 7.354 1.00 98.75 99 ASP A CA 1
ATOM 772 C C . ASP A 1 99 ? -6.642 -19.336 6.182 1.00 98.75 99 ASP A C 1
ATOM 774 O O . ASP A 1 99 ? -6.385 -19.663 5.018 1.00 98.75 99 ASP A O 1
ATOM 778 N N . LYS A 1 100 ? -7.615 -18.465 6.464 1.00 98.75 100 LYS A N 1
ATOM 779 C CA . LYS A 1 100 ? -8.368 -17.754 5.430 1.00 98.75 100 LYS A CA 1
ATOM 780 C C . LYS A 1 100 ? -7.474 -16.827 4.605 1.00 98.75 100 LYS A C 1
ATOM 782 O O . LYS A 1 100 ? -7.541 -16.880 3.375 1.00 98.75 100 LYS A O 1
ATOM 787 N N . ILE A 1 101 ? -6.626 -16.028 5.256 1.00 98.81 101 ILE A N 1
ATOM 788 C CA . ILE A 1 101 ? -5.669 -15.145 4.577 1.00 98.81 101 ILE A CA 1
ATOM 789 C C . ILE A 1 101 ? -4.729 -15.959 3.691 1.00 98.81 101 ILE A C 1
ATOM 791 O O . ILE A 1 101 ? -4.575 -15.621 2.522 1.00 98.81 101 ILE A O 1
ATOM 795 N N . GLN A 1 102 ? -4.150 -17.052 4.192 1.00 98.56 102 GLN A N 1
ATOM 796 C CA . GLN A 1 102 ? -3.188 -17.849 3.424 1.00 98.56 102 GLN A CA 1
ATOM 797 C C . GLN A 1 102 ? -3.833 -18.551 2.217 1.00 98.56 102 GLN A C 1
ATOM 799 O O . GLN A 1 102 ? -3.210 -18.634 1.156 1.00 98.56 102 GLN A O 1
ATOM 804 N N . ARG A 1 103 ? -5.096 -18.996 2.319 1.00 98.69 103 ARG A N 1
ATOM 805 C CA . ARG A 1 103 ? -5.845 -19.510 1.155 1.00 98.69 103 ARG A CA 1
ATOM 806 C C . ARG A 1 103 ? -6.067 -18.427 0.099 1.00 98.69 103 ARG A C 1
ATOM 808 O O . ARG A 1 103 ? -5.814 -18.674 -1.077 1.00 98.69 103 ARG A O 1
ATOM 815 N N . ALA A 1 104 ? -6.501 -17.237 0.514 1.00 98.69 104 ALA A N 1
ATOM 816 C CA . ALA A 1 104 ? -6.713 -16.119 -0.403 1.00 98.69 104 ALA A CA 1
ATOM 817 C C . ALA A 1 104 ? -5.396 -15.636 -1.035 1.00 98.69 104 ALA A C 1
ATOM 819 O O . ALA A 1 104 ? -5.344 -15.425 -2.241 1.00 98.69 104 ALA A O 1
ATOM 820 N N . ARG A 1 105 ? -4.315 -15.550 -0.247 1.00 98.56 105 ARG A N 1
ATOM 821 C CA . ARG A 1 105 ? -2.956 -15.206 -0.695 1.00 98.56 105 ARG A CA 1
ATOM 822 C C . ARG A 1 105 ? -2.461 -16.175 -1.768 1.00 98.56 105 ARG A C 1
ATOM 824 O O . ARG A 1 105 ? -1.895 -15.738 -2.763 1.00 98.56 105 ARG A O 1
ATOM 831 N N . ARG A 1 106 ? -2.692 -17.482 -1.597 1.00 98.06 106 ARG A N 1
ATOM 832 C CA . ARG A 1 106 ? -2.339 -18.500 -2.599 1.00 98.06 106 ARG A CA 1
ATOM 833 C C . ARG A 1 106 ? -3.111 -18.308 -3.904 1.00 98.06 106 ARG A C 1
ATOM 835 O O . ARG A 1 106 ? -2.477 -18.222 -4.948 1.00 98.06 106 ARG A O 1
ATOM 842 N N . ALA A 1 107 ? -4.438 -18.195 -3.834 1.00 98.50 107 ALA A N 1
ATOM 843 C CA . ALA A 1 107 ? -5.276 -17.986 -5.018 1.00 98.50 107 ALA A CA 1
ATOM 844 C C . ALA A 1 107 ? -4.906 -16.687 -5.757 1.00 98.50 107 ALA A C 1
ATOM 846 O O . ALA A 1 107 ? -4.790 -16.669 -6.980 1.00 98.50 107 ALA A O 1
ATOM 847 N N . TRP A 1 108 ? -4.626 -15.617 -5.010 1.00 98.62 108 TRP A N 1
ATOM 848 C CA . TRP A 1 108 ? -4.135 -14.366 -5.576 1.00 98.62 108 TRP A CA 1
ATOM 849 C C . TRP A 1 108 ? -2.791 -14.529 -6.289 1.00 98.62 108 TRP A C 1
ATOM 851 O O . TRP A 1 108 ? -2.637 -14.062 -7.415 1.00 98.62 108 TRP A O 1
ATOM 861 N N . LYS A 1 109 ? -1.824 -15.225 -5.679 1.00 98.56 109 LYS A N 1
ATOM 862 C CA . LYS A 1 109 ? -0.527 -15.497 -6.317 1.00 98.56 109 LYS A CA 1
ATOM 863 C C . LYS A 1 109 ? -0.672 -16.357 -7.577 1.00 98.56 109 LYS A C 1
ATOM 865 O O . LYS A 1 109 ? 0.075 -16.151 -8.525 1.00 98.56 109 LYS A O 1
ATOM 870 N N . GLU A 1 110 ? -1.641 -17.269 -7.630 1.00 98.44 110 GLU A N 1
ATOM 871 C CA . GLU A 1 110 ? -1.964 -18.025 -8.850 1.00 98.44 110 GLU A CA 1
ATOM 872 C C . GLU A 1 110 ? -2.518 -17.109 -9.955 1.00 98.44 110 GLU A C 1
ATOM 874 O O . GLU A 1 110 ? -2.050 -17.168 -11.091 1.00 98.44 110 GLU A O 1
ATOM 879 N N . ASN A 1 111 ? -3.437 -16.194 -9.627 1.00 98.44 111 ASN A N 1
ATOM 880 C CA . ASN A 1 111 ? -3.921 -15.182 -10.575 1.00 98.44 111 ASN A CA 1
ATOM 881 C C . ASN A 1 111 ? -2.804 -14.227 -11.026 1.00 98.44 111 ASN A C 1
ATOM 883 O O . ASN A 1 111 ? -2.757 -13.810 -12.187 1.00 98.44 111 ASN A O 1
ATOM 887 N N . ALA A 1 112 ? -1.901 -13.863 -10.117 1.00 98.44 112 ALA A N 1
ATOM 888 C CA . ALA A 1 112 ? -0.759 -13.013 -10.414 1.00 98.44 112 ALA A CA 1
ATOM 889 C C . ALA A 1 112 ? 0.237 -13.695 -11.354 1.00 98.44 112 ALA A C 1
ATOM 891 O O . ALA A 1 112 ? 0.641 -13.073 -12.332 1.00 98.44 112 ALA A O 1
ATOM 892 N N . ALA A 1 113 ? 0.507 -14.990 -11.151 1.00 98.50 113 ALA A N 1
ATOM 893 C CA . ALA A 1 113 ? 1.344 -15.794 -12.040 1.00 98.50 113 ALA A CA 1
ATOM 894 C C . ALA A 1 113 ? 0.863 -15.721 -13.500 1.00 98.50 113 ALA A C 1
ATOM 896 O O . ALA A 1 113 ? 1.670 -15.646 -14.426 1.00 98.50 113 ALA A O 1
ATOM 897 N N . GLU A 1 114 ? -0.451 -15.633 -13.715 1.00 98.06 114 GLU A N 1
ATOM 898 C CA . GLU A 1 114 ? -1.049 -15.472 -15.045 1.00 98.06 114 GLU A CA 1
ATOM 899 C C . GLU A 1 114 ? -1.106 -14.019 -15.550 1.00 98.06 114 GLU A C 1
ATOM 901 O O . GLU A 1 114 ? -1.510 -13.753 -16.687 1.00 98.06 114 GLU A O 1
ATOM 906 N N . GLY A 1 115 ? -0.652 -13.059 -14.748 1.00 97.62 115 GLY A N 1
ATOM 907 C CA . GLY A 1 115 ? -0.694 -11.629 -15.033 1.00 97.62 115 GLY A CA 1
ATOM 908 C C . GLY A 1 115 ? -2.081 -11.013 -14.836 1.00 97.62 115 GLY A C 1
ATOM 909 O O . GLY A 1 115 ? -2.347 -9.940 -15.380 1.00 97.62 115 GLY A O 1
ATOM 910 N N . MET A 1 116 ? -2.978 -11.673 -14.100 1.00 97.38 116 MET A N 1
ATOM 911 C CA . MET A 1 116 ? -4.370 -11.244 -13.929 1.00 97.38 116 MET A CA 1
ATOM 912 C C . MET A 1 116 ? -4.606 -10.422 -12.665 1.00 97.38 116 MET A C 1
ATOM 914 O O . MET A 1 116 ? -5.521 -9.604 -12.663 1.00 97.38 116 MET A O 1
ATOM 918 N N . ALA A 1 117 ? -3.779 -10.583 -11.630 1.00 96.56 117 ALA A N 1
ATOM 919 C CA . ALA A 1 117 ? -3.846 -9.800 -10.397 1.00 96.56 117 ALA A CA 1
ATOM 920 C C . ALA A 1 117 ? -2.492 -9.155 -10.070 1.00 96.56 117 ALA A C 1
ATOM 922 O O . ALA A 1 117 ? -1.433 -9.729 -10.318 1.00 96.56 117 ALA A O 1
ATOM 923 N N . HIS A 1 118 ? -2.515 -7.929 -9.550 1.00 96.12 118 HIS A N 1
ATOM 924 C CA . HIS A 1 118 ? -1.309 -7.156 -9.197 1.00 96.12 118 HIS A CA 1
ATOM 925 C C . HIS A 1 118 ? -1.417 -6.507 -7.823 1.00 96.12 118 HIS A C 1
ATOM 927 O O . HIS A 1 118 ? -0.400 -6.217 -7.192 1.00 96.12 118 HIS A O 1
ATOM 933 N N . GLY A 1 119 ? -2.654 -6.249 -7.395 1.00 96.75 119 GLY A N 1
ATOM 934 C CA . GLY A 1 119 ? -2.975 -5.836 -6.044 1.00 96.75 119 GLY A CA 1
ATOM 935 C C . GLY A 1 119 ? -3.630 -6.961 -5.254 1.00 96.75 119 GLY A C 1
ATOM 936 O O . GLY A 1 119 ? -4.367 -7.770 -5.820 1.00 96.75 119 GLY A O 1
ATOM 937 N N . PHE A 1 120 ? -3.390 -6.972 -3.948 1.00 98.50 120 PHE A N 1
ATOM 938 C CA . PHE A 1 120 ? -4.113 -7.817 -3.000 1.00 98.50 120 PHE A CA 1
ATOM 939 C C . PHE A 1 120 ? -4.530 -6.994 -1.800 1.00 98.50 120 PHE A C 1
ATOM 941 O O . PHE A 1 120 ? -3.695 -6.354 -1.162 1.00 98.50 120 PHE A O 1
ATOM 948 N N . LEU A 1 121 ? -5.828 -6.996 -1.521 1.00 98.56 121 LEU A N 1
ATOM 949 C CA . LEU A 1 121 ? -6.409 -6.267 -0.406 1.00 98.56 121 LEU A CA 1
ATOM 950 C C . LEU A 1 121 ? -6.920 -7.268 0.621 1.00 98.56 121 LEU A C 1
ATOM 952 O O . LEU A 1 121 ? -7.782 -8.087 0.313 1.00 98.56 121 LEU A O 1
ATOM 956 N N . ILE A 1 122 ? -6.418 -7.192 1.848 1.00 98.81 122 ILE A N 1
ATOM 957 C CA . ILE A 1 122 ? -6.924 -7.971 2.979 1.00 98.81 122 ILE A CA 1
ATOM 958 C C . ILE A 1 122 ? -7.670 -7.001 3.885 1.00 98.81 122 ILE A C 1
ATOM 960 O O . ILE A 1 122 ? -7.051 -6.262 4.648 1.00 98.81 122 ILE A O 1
ATOM 964 N N . MET A 1 123 ? -8.992 -6.977 3.760 1.00 98.62 123 MET A N 1
ATOM 965 C CA . MET A 1 123 ? -9.868 -6.079 4.500 1.00 98.62 123 MET A CA 1
ATOM 966 C C . MET A 1 123 ? -10.332 -6.741 5.797 1.00 98.62 123 MET A C 1
ATOM 968 O O . MET A 1 123 ? -10.983 -7.779 5.755 1.00 98.62 123 MET A O 1
ATOM 972 N N . PHE A 1 124 ? -10.060 -6.104 6.930 1.00 98.75 124 PHE A N 1
ATOM 973 C CA . PHE A 1 124 ? -10.630 -6.406 8.239 1.00 98.75 124 PHE A CA 1
ATOM 974 C C . PHE A 1 124 ? -11.732 -5.383 8.505 1.00 98.75 124 PHE A C 1
ATOM 976 O O . PHE A 1 124 ? -11.460 -4.217 8.795 1.00 98.75 124 PHE A O 1
ATOM 983 N N . ASN A 1 125 ? -12.984 -5.806 8.366 1.00 98.56 125 ASN A N 1
ATOM 984 C CA . ASN A 1 125 ? -14.150 -4.933 8.387 1.00 98.56 125 ASN A CA 1
ATOM 985 C C . ASN A 1 125 ? -14.983 -5.131 9.654 1.00 98.56 125 ASN A C 1
ATOM 987 O O . ASN A 1 125 ? -15.368 -6.249 9.998 1.00 98.56 125 ASN A O 1
ATOM 991 N N . GLY A 1 126 ? -15.317 -4.024 10.312 1.00 97.06 126 GLY A N 1
ATOM 992 C CA . GLY A 1 126 ? -16.189 -4.051 11.476 1.00 97.06 126 GLY A CA 1
ATOM 993 C C . GLY A 1 126 ? -16.212 -2.744 12.257 1.00 97.06 126 GLY A C 1
ATOM 994 O O . GLY A 1 126 ? -15.252 -1.976 12.172 1.00 97.06 126 GLY A O 1
ATOM 995 N N . PRO A 1 127 ? -17.270 -2.477 13.042 1.00 96.31 127 PRO A N 1
ATOM 996 C CA . PRO A 1 127 ? -17.352 -1.271 13.856 1.00 96.31 127 PRO A CA 1
ATOM 997 C C . PRO A 1 127 ? -16.182 -1.118 14.839 1.00 96.31 127 PRO A C 1
ATOM 999 O O . PRO A 1 127 ? -15.639 -0.026 14.969 1.00 96.31 127 PRO A O 1
ATOM 1002 N N . ARG A 1 128 ? -15.717 -2.184 15.509 1.00 96.81 128 ARG A N 1
ATOM 1003 C CA . ARG A 1 128 ? -14.600 -2.057 16.466 1.00 96.81 128 ARG A CA 1
ATOM 1004 C C . ARG A 1 128 ? -13.310 -1.622 15.782 1.00 96.81 128 ARG A C 1
ATOM 1006 O O . ARG A 1 128 ? -12.570 -0.830 16.352 1.00 96.81 128 ARG A O 1
ATOM 1013 N N . LEU A 1 129 ? -13.090 -2.105 14.563 1.00 97.69 129 LEU A N 1
ATOM 1014 C CA . LEU A 1 129 ? -11.947 -1.772 13.714 1.00 97.69 129 LEU A CA 1
ATOM 1015 C C . LEU A 1 129 ? -12.072 -0.366 13.113 1.00 97.69 129 LEU A C 1
ATOM 1017 O O . LEU A 1 129 ? -11.095 0.376 13.062 1.00 97.69 129 LEU A O 1
ATOM 1021 N N . ALA A 1 130 ? -13.276 0.010 12.673 1.00 97.62 130 ALA A N 1
ATOM 1022 C CA . ALA A 1 130 ? -13.523 1.266 11.972 1.00 97.62 130 ALA A CA 1
ATOM 1023 C C . ALA A 1 130 ? -13.307 2.509 12.849 1.00 97.62 130 ALA A C 1
ATOM 1025 O O . ALA A 1 130 ? -13.004 3.583 12.336 1.00 97.62 130 ALA A O 1
ATOM 1026 N N . PHE A 1 131 ? -13.452 2.357 14.166 1.00 97.94 131 PHE A N 1
ATOM 1027 C CA . PHE A 1 131 ? -13.367 3.451 15.131 1.00 97.94 131 PHE A CA 1
ATOM 1028 C C . PHE A 1 131 ? -12.126 3.377 16.031 1.00 97.94 131 PHE A C 1
ATOM 1030 O O . PHE A 1 131 ? -12.080 4.075 17.041 1.00 97.94 131 PHE A O 1
ATOM 1037 N N . LEU A 1 132 ? -11.114 2.563 15.707 1.00 97.81 132 LEU A N 1
ATOM 1038 C CA . LEU A 1 132 ? -9.870 2.524 16.486 1.00 97.81 132 LEU A CA 1
ATOM 1039 C C . LEU A 1 132 ? -9.188 3.896 16.525 1.00 97.81 132 LEU A C 1
ATOM 1041 O O . LEU A 1 132 ? -9.045 4.561 15.496 1.00 97.81 132 LEU A O 1
ATOM 1045 N N . LYS A 1 133 ? -8.736 4.302 17.713 1.00 97.50 133 LYS A N 1
ATOM 1046 C CA . LYS A 1 133 ? -7.932 5.516 17.898 1.00 97.50 133 LYS A CA 1
ATOM 1047 C C . LYS A 1 133 ? -6.467 5.256 17.541 1.00 97.50 133 LYS A C 1
ATOM 1049 O O . LYS A 1 133 ? -5.968 4.179 17.874 1.00 97.50 133 LYS A O 1
ATOM 1054 N N . PRO A 1 134 ? -5.754 6.229 16.946 1.00 97.75 134 PRO A N 1
ATOM 1055 C CA . PRO A 1 134 ? -4.298 6.207 16.915 1.00 97.75 134 PRO A CA 1
ATOM 1056 C C . PRO A 1 134 ? -3.756 6.086 18.341 1.00 97.75 134 PRO A C 1
ATOM 1058 O O . PRO A 1 134 ? -4.305 6.682 19.271 1.00 97.75 134 PRO A O 1
ATOM 1061 N N . GLY A 1 135 ? -2.732 5.258 18.522 1.00 97.19 135 GLY A N 1
ATOM 1062 C CA . GLY A 1 135 ? -2.198 4.933 19.841 1.00 97.19 135 GLY A CA 1
ATOM 1063 C C . GLY A 1 135 ? -1.757 3.474 19.986 1.00 97.19 135 GLY A C 1
ATOM 1064 O O . GLY A 1 135 ? -1.772 2.709 19.015 1.00 97.19 135 GLY A O 1
ATOM 1065 N N . PRO A 1 136 ? -1.365 3.058 21.206 1.00 96.44 136 PRO A N 1
ATOM 1066 C CA . PRO A 1 136 ? -0.763 1.743 21.444 1.00 96.44 136 PRO A CA 1
ATOM 1067 C C . PRO A 1 136 ? -1.659 0.565 21.045 1.00 96.44 136 PRO A C 1
ATOM 1069 O O . PRO A 1 136 ? -1.168 -0.437 20.532 1.00 96.44 136 PRO A O 1
ATOM 1072 N N . SER A 1 137 ? -2.978 0.697 21.232 1.00 96.31 137 SER A N 1
ATOM 1073 C CA . SER A 1 137 ? -3.942 -0.346 20.853 1.00 96.31 137 SER A CA 1
ATOM 1074 C C . SER A 1 137 ? -3.976 -0.572 19.339 1.00 96.31 137 SER A C 1
ATOM 1076 O O . SER A 1 137 ? -3.901 -1.713 18.887 1.00 96.31 137 SER A O 1
ATOM 1078 N N . LEU A 1 138 ? -4.049 0.507 18.546 1.00 98.00 138 LEU A N 1
ATOM 1079 C CA . LEU A 1 138 ? -4.012 0.415 17.085 1.00 98.00 138 LEU A CA 1
ATOM 1080 C C . LEU A 1 138 ? -2.684 -0.172 16.609 1.00 98.00 138 LEU A C 1
ATOM 1082 O O . LEU A 1 138 ? -2.684 -1.040 15.742 1.00 98.00 138 LEU A O 1
ATOM 1086 N N . LEU A 1 139 ? -1.569 0.258 17.205 1.00 97.19 139 LEU A N 1
ATOM 1087 C CA . LEU A 1 139 ? -0.245 -0.259 16.875 1.00 97.19 139 LEU A CA 1
ATOM 1088 C C . LEU A 1 139 ? -0.171 -1.782 17.073 1.00 97.19 139 LEU A C 1
ATOM 1090 O O . LEU A 1 139 ? 0.183 -2.497 16.137 1.00 97.19 139 LEU A O 1
ATOM 1094 N N . ALA A 1 140 ? -0.597 -2.286 18.236 1.00 96.94 140 ALA A N 1
ATOM 1095 C CA . ALA A 1 140 ? -0.615 -3.720 18.531 1.00 96.94 140 ALA A CA 1
ATOM 1096 C C . ALA A 1 140 ? -1.546 -4.512 17.592 1.00 96.94 140 ALA A C 1
ATOM 1098 O O . ALA A 1 140 ? -1.219 -5.622 17.168 1.00 96.94 140 ALA A O 1
ATOM 1099 N N . ILE A 1 141 ? -2.697 -3.941 17.223 1.00 98.25 141 ILE A N 1
ATOM 1100 C CA . ILE A 1 141 ? -3.630 -4.553 16.265 1.00 98.25 141 ILE A CA 1
ATOM 1101 C C . ILE A 1 141 ? -3.017 -4.623 14.862 1.00 98.25 141 ILE A C 1
ATOM 1103 O O . ILE A 1 141 ? -3.110 -5.667 14.215 1.00 98.25 141 ILE A O 1
ATOM 1107 N N . CYS A 1 142 ? -2.355 -3.557 14.401 1.00 98.25 142 CYS A N 1
ATOM 1108 C CA . CYS A 1 142 ? -1.627 -3.546 13.131 1.00 98.25 142 CYS A CA 1
ATOM 1109 C C . CYS A 1 142 ? -0.532 -4.622 13.105 1.00 98.25 142 CYS A C 1
ATOM 1111 O O . CYS A 1 142 ? -0.423 -5.354 12.121 1.00 98.25 142 CYS A O 1
ATOM 1113 N N . GLU A 1 143 ? 0.230 -4.774 14.194 1.00 97.69 143 GLU A N 1
ATOM 1114 C CA . GLU A 1 143 ? 1.229 -5.841 14.336 1.00 97.69 143 GLU A CA 1
ATOM 1115 C C . GLU A 1 143 ? 0.591 -7.231 14.285 1.00 97.69 143 GLU A C 1
ATOM 1117 O O . GLU A 1 143 ? 1.076 -8.114 13.576 1.00 97.69 143 GLU A O 1
ATOM 1122 N N . ARG A 1 144 ? -0.524 -7.440 14.999 1.00 97.94 144 ARG A N 1
ATOM 1123 C CA . ARG A 1 144 ? -1.222 -8.730 15.002 1.00 97.94 144 ARG A CA 1
ATOM 1124 C C . ARG A 1 144 ? -1.741 -9.087 13.614 1.00 97.94 144 ARG A C 1
ATOM 1126 O O . ARG A 1 144 ? -1.488 -10.193 13.148 1.00 97.94 144 ARG A O 1
ATOM 1133 N N . ILE A 1 145 ? -2.394 -8.150 12.931 1.00 98.25 145 ILE A N 1
ATOM 1134 C CA . ILE A 1 145 ? -2.879 -8.323 11.555 1.00 98.25 145 ILE A CA 1
ATOM 1135 C C . ILE A 1 145 ? -1.722 -8.634 10.593 1.00 98.25 145 ILE A C 1
ATOM 1137 O O . ILE A 1 145 ? -1.832 -9.558 9.784 1.00 98.25 145 ILE A O 1
ATOM 1141 N N . ALA A 1 146 ? -0.596 -7.925 10.710 1.00 98.31 146 ALA A N 1
ATOM 1142 C CA . ALA A 1 146 ? 0.598 -8.193 9.912 1.00 98.31 146 ALA A CA 1
ATOM 1143 C C . ALA A 1 146 ? 1.163 -9.604 10.162 1.00 98.31 146 ALA A C 1
ATOM 1145 O O . ALA A 1 146 ? 1.476 -10.303 9.200 1.00 98.31 146 ALA A O 1
ATOM 1146 N N . ASN A 1 147 ? 1.211 -10.064 11.417 1.00 97.94 147 ASN A N 1
ATOM 1147 C CA . ASN A 1 147 ? 1.661 -11.415 11.783 1.00 97.94 147 ASN A CA 1
ATOM 1148 C C . ASN A 1 147 ? 0.764 -12.532 11.223 1.00 97.94 147 ASN A C 1
ATOM 1150 O O . ASN A 1 147 ? 1.258 -13.602 10.873 1.00 97.94 147 ASN A O 1
ATOM 1154 N N . LEU A 1 148 ? -0.550 -12.299 11.114 1.00 98.31 148 LEU A N 1
ATOM 1155 C CA . LEU A 1 148 ? -1.489 -13.262 10.514 1.00 98.31 148 LEU A CA 1
ATOM 1156 C C . LEU A 1 148 ? -1.296 -13.403 8.995 1.00 98.31 148 LEU A C 1
ATOM 1158 O O . LEU A 1 148 ? -1.623 -14.443 8.415 1.00 98.31 148 LEU A O 1
ATOM 1162 N N . TYR A 1 149 ? -0.769 -12.363 8.349 1.00 98.44 149 TYR A N 1
ATOM 1163 C CA . TYR A 1 149 ? -0.489 -12.345 6.919 1.00 98.44 149 TYR A CA 1
ATOM 1164 C C . TYR A 1 149 ? 0.925 -12.840 6.583 1.00 98.44 149 TYR A C 1
ATOM 1166 O O . TYR A 1 149 ? 1.070 -13.794 5.814 1.00 98.44 149 TYR A O 1
ATOM 1174 N N . LEU A 1 150 ? 1.954 -12.230 7.173 1.00 97.19 150 LEU A N 1
ATOM 1175 C CA . LEU A 1 150 ? 3.369 -12.536 6.948 1.00 97.19 150 LEU A CA 1
ATOM 1176 C C . LEU A 1 150 ? 3.860 -13.587 7.943 1.00 97.19 150 LEU A C 1
ATOM 1178 O O . LEU A 1 150 ? 4.742 -13.336 8.762 1.00 97.19 150 LEU A O 1
ATOM 1182 N N . VAL A 1 151 ? 3.263 -14.776 7.875 1.00 95.88 151 VAL A N 1
ATOM 1183 C CA . VAL A 1 151 ? 3.548 -15.886 8.798 1.00 95.88 151 VAL A CA 1
ATOM 1184 C C . VAL A 1 151 ? 5.024 -16.291 8.793 1.00 95.88 151 VAL A C 1
ATOM 1186 O O . VAL A 1 151 ? 5.546 -16.722 9.814 1.00 95.88 151 VAL A O 1
ATOM 11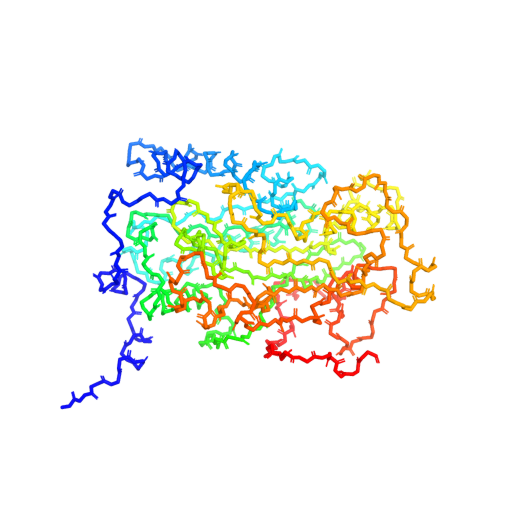89 N N . GLU A 1 152 ? 5.711 -16.108 7.664 1.00 94.50 152 GLU A N 1
ATOM 1190 C CA . GLU A 1 152 ? 7.144 -16.363 7.507 1.00 94.50 152 GLU A CA 1
ATOM 1191 C C . GLU A 1 152 ? 8.044 -15.364 8.255 1.00 94.50 152 GLU A C 1
ATOM 1193 O O . GLU A 1 152 ? 9.225 -15.634 8.467 1.00 94.50 152 GLU A O 1
ATOM 1198 N N . HIS A 1 153 ? 7.494 -14.215 8.649 1.00 94.75 153 HIS A N 1
ATOM 1199 C CA . HIS A 1 153 ? 8.204 -13.142 9.339 1.00 94.75 153 HIS A CA 1
ATOM 1200 C C . HIS A 1 153 ? 7.655 -12.868 10.738 1.00 94.75 153 HIS A C 1
ATOM 1202 O O . HIS A 1 153 ? 8.129 -11.946 11.392 1.00 94.75 153 HIS A O 1
ATOM 1208 N N . ALA A 1 154 ? 6.661 -13.629 11.199 1.00 92.44 154 ALA A N 1
ATOM 1209 C CA . ALA A 1 154 ? 6.090 -13.439 12.521 1.00 92.44 154 ALA A CA 1
ATOM 1210 C C . ALA A 1 154 ? 7.099 -13.860 13.621 1.00 92.44 154 ALA A C 1
ATOM 1212 O O . ALA A 1 154 ? 7.644 -14.964 13.548 1.00 92.44 154 ALA A O 1
ATOM 1213 N N . PRO A 1 155 ? 7.321 -13.043 14.672 1.00 94.56 155 PRO A N 1
ATOM 1214 C CA . PRO A 1 155 ? 6.750 -11.714 14.875 1.00 94.56 155 PRO A CA 1
ATOM 1215 C C . PRO A 1 155 ? 7.431 -10.650 14.001 1.00 94.56 155 PRO A C 1
ATOM 1217 O O . PRO A 1 155 ? 8.656 -10.545 13.980 1.00 94.56 155 PRO A O 1
ATOM 1220 N N . ILE A 1 156 ? 6.625 -9.824 13.336 1.00 95.12 156 ILE A N 1
ATOM 1221 C CA . ILE A 1 156 ? 7.113 -8.667 12.590 1.00 95.12 156 ILE A CA 1
ATOM 1222 C C . ILE A 1 156 ? 7.673 -7.603 13.537 1.00 95.12 156 ILE A C 1
ATOM 1224 O O . ILE A 1 156 ? 7.253 -7.471 14.687 1.00 95.12 156 ILE A O 1
ATOM 1228 N N . GLU A 1 157 ? 8.597 -6.807 13.017 1.00 96.00 157 GLU A N 1
ATOM 1229 C CA . GLU A 1 157 ? 9.152 -5.631 13.671 1.00 96.00 157 GLU A CA 1
ATOM 1230 C C . GLU A 1 157 ? 8.495 -4.356 13.122 1.00 96.00 157 GLU A C 1
ATOM 1232 O O . GLU A 1 157 ? 8.175 -4.251 11.934 1.00 96.00 157 GLU A O 1
ATOM 1237 N N . ARG A 1 158 ? 8.315 -3.356 13.989 1.00 95.75 158 ARG A N 1
ATOM 1238 C CA . ARG A 1 158 ? 7.867 -2.010 13.599 1.00 95.75 158 ARG A CA 1
ATOM 1239 C C . ARG A 1 158 ? 8.973 -1.265 12.852 1.00 95.75 158 ARG A C 1
ATOM 1241 O O . ARG A 1 158 ? 10.152 -1.572 13.022 1.00 95.75 158 ARG A O 1
ATOM 1248 N N . ASP A 1 159 ? 8.599 -0.261 12.059 1.00 96.75 159 ASP A N 1
ATOM 1249 C CA . ASP A 1 159 ? 9.543 0.592 11.309 1.00 96.75 159 ASP A CA 1
ATOM 1250 C C . ASP A 1 159 ? 10.433 -0.184 10.317 1.00 96.75 159 ASP A C 1
ATOM 1252 O O . ASP A 1 159 ? 11.539 0.222 9.941 1.00 96.75 159 ASP A O 1
ATOM 1256 N N . VAL A 1 160 ? 9.914 -1.328 9.869 1.00 97.19 160 VAL A N 1
ATOM 1257 C CA . VAL A 1 160 ? 10.547 -2.235 8.919 1.00 97.19 160 VAL A CA 1
ATOM 1258 C C . VAL A 1 160 ? 9.707 -2.329 7.647 1.00 97.19 160 VAL A C 1
ATOM 1260 O O . VAL A 1 160 ? 8.472 -2.355 7.657 1.00 97.19 160 VAL A O 1
ATOM 1263 N N . ILE A 1 161 ? 10.415 -2.351 6.525 1.00 97.19 161 ILE A N 1
ATOM 1264 C CA . ILE A 1 161 ? 9.885 -2.551 5.186 1.00 97.19 161 ILE A CA 1
ATOM 1265 C C . ILE A 1 161 ? 9.851 -4.053 4.936 1.00 97.19 161 ILE A C 1
ATOM 1267 O O . ILE A 1 161 ? 10.890 -4.721 4.906 1.00 97.19 161 ILE A O 1
ATOM 1271 N N . TYR A 1 162 ? 8.641 -4.557 4.738 1.00 97.56 162 TYR A N 1
ATOM 1272 C CA . TYR A 1 162 ? 8.378 -5.914 4.288 1.00 97.56 162 TYR A CA 1
ATOM 1273 C C . TYR A 1 162 ? 7.907 -5.863 2.841 1.00 97.56 162 TYR A C 1
ATOM 1275 O O . TYR A 1 162 ? 7.126 -4.991 2.461 1.00 97.56 162 TYR A O 1
ATOM 1283 N N . THR A 1 163 ? 8.360 -6.820 2.042 1.00 97.06 163 THR A N 1
ATOM 1284 C CA . THR A 1 163 ? 7.899 -6.998 0.665 1.00 97.06 163 THR A CA 1
ATOM 1285 C C . THR A 1 163 ? 7.242 -8.347 0.513 1.00 97.06 163 THR A C 1
ATOM 1287 O O . THR A 1 163 ? 7.675 -9.314 1.131 1.00 97.06 163 THR A O 1
ATOM 1290 N N . GLU A 1 164 ? 6.246 -8.427 -0.354 1.00 97.75 164 GLU A N 1
ATOM 1291 C CA . GLU A 1 164 ? 5.675 -9.689 -0.804 1.00 97.75 164 GLU A CA 1
ATOM 1292 C C . GLU A 1 164 ? 6.323 -10.128 -2.127 1.00 97.75 164 GLU A C 1
ATOM 1294 O O . GLU A 1 164 ? 6.779 -9.299 -2.915 1.00 97.75 164 GLU A O 1
ATOM 1299 N N . SER A 1 165 ? 6.342 -11.437 -2.367 1.00 97.00 165 SER A N 1
ATOM 1300 C CA . SER A 1 165 ? 6.694 -12.081 -3.634 1.00 97.00 165 SER A CA 1
ATOM 1301 C C . SER A 1 165 ? 5.484 -12.296 -4.520 1.00 97.00 165 SER A C 1
ATOM 1303 O O . SER A 1 165 ? 4.567 -13.050 -4.186 1.00 97.00 165 SER A O 1
ATOM 1305 N N . LEU A 1 166 ? 5.511 -11.638 -5.677 1.00 98.00 166 LEU A N 1
ATOM 1306 C CA . LEU A 1 166 ? 4.470 -11.735 -6.682 1.00 98.00 166 LEU A CA 1
ATOM 1307 C C . LEU A 1 166 ? 4.999 -12.446 -7.935 1.00 98.00 166 LEU A C 1
ATOM 1309 O O . LEU A 1 166 ? 5.853 -11.882 -8.620 1.00 98.00 166 LEU A O 1
ATOM 1313 N N . PRO A 1 167 ? 4.551 -13.678 -8.227 1.00 98.44 167 PRO A N 1
ATOM 1314 C CA . PRO A 1 167 ? 5.036 -14.425 -9.379 1.00 98.44 167 PRO A CA 1
ATOM 1315 C C . PRO A 1 167 ? 4.408 -13.941 -10.685 1.00 98.44 167 PRO A C 1
ATOM 1317 O O . PRO A 1 167 ? 3.245 -13.561 -10.697 1.00 98.44 167 PRO A O 1
ATOM 1320 N N . LEU A 1 168 ? 5.151 -14.050 -11.786 1.00 98.56 168 LEU A N 1
ATOM 1321 C CA . LEU A 1 168 ? 4.661 -13.923 -13.160 1.00 98.56 168 LEU A CA 1
ATOM 1322 C C . LEU A 1 168 ? 5.280 -15.034 -14.016 1.00 98.56 168 LEU A C 1
ATOM 1324 O O . LEU A 1 168 ? 6.495 -15.241 -13.969 1.00 98.56 168 LEU A O 1
ATOM 1328 N N . ARG A 1 169 ? 4.459 -15.728 -14.810 1.00 97.69 169 ARG A N 1
ATOM 1329 C CA . ARG A 1 169 ? 4.909 -16.726 -15.787 1.00 97.69 169 ARG A CA 1
ATOM 1330 C C . ARG A 1 169 ? 5.049 -16.105 -17.171 1.00 97.69 169 ARG A C 1
ATOM 1332 O O . ARG A 1 169 ? 4.048 -15.721 -17.769 1.00 97.69 169 ARG A O 1
ATOM 1339 N N . ASP A 1 170 ? 6.264 -16.055 -17.699 1.00 94.88 170 ASP A N 1
ATOM 1340 C CA . ASP A 1 170 ? 6.549 -15.622 -19.071 1.00 94.88 170 ASP A CA 1
ATOM 1341 C C . ASP A 1 170 ? 7.843 -16.280 -19.575 1.00 94.88 170 ASP A C 1
ATOM 1343 O O . ASP A 1 170 ? 8.945 -15.865 -19.228 1.00 94.88 170 ASP A O 1
ATOM 1347 N N . GLY A 1 171 ? 7.725 -17.408 -20.286 1.00 91.25 171 GLY A N 1
ATOM 1348 C CA . GLY A 1 171 ? 8.882 -18.239 -20.672 1.00 91.25 171 GLY A CA 1
ATOM 1349 C C . GLY A 1 171 ? 9.639 -18.899 -19.501 1.00 91.25 171 GLY A C 1
ATOM 1350 O O . GLY A 1 171 ? 10.634 -19.584 -19.720 1.00 91.25 171 GLY A O 1
ATOM 1351 N N . GLY A 1 172 ? 9.153 -18.711 -18.273 1.00 95.56 172 GLY A N 1
ATOM 1352 C CA . GLY A 1 172 ? 9.698 -19.147 -16.986 1.00 95.56 172 GLY A CA 1
ATOM 1353 C C . GLY A 1 172 ? 8.949 -18.428 -15.856 1.00 95.56 172 GLY A C 1
ATOM 1354 O O . GLY A 1 172 ? 8.041 -17.647 -16.139 1.00 95.56 172 GLY A O 1
ATOM 1355 N N . VAL A 1 173 ? 9.303 -18.668 -14.590 1.00 97.69 173 VAL A N 1
ATOM 1356 C CA . VAL A 1 173 ? 8.712 -17.941 -13.451 1.00 97.69 173 VAL A CA 1
ATOM 1357 C C . VAL A 1 173 ? 9.685 -16.886 -12.949 1.00 97.69 173 VAL A C 1
ATOM 1359 O O . VAL A 1 173 ? 10.850 -17.181 -12.684 1.00 97.69 173 VAL A O 1
ATOM 1362 N N . ALA A 1 174 ? 9.196 -15.663 -12.768 1.00 97.81 174 ALA A N 1
ATOM 1363 C CA . ALA A 1 174 ? 9.930 -14.602 -12.093 1.00 97.81 174 ALA A CA 1
ATOM 1364 C C . ALA A 1 174 ? 9.120 -14.041 -10.920 1.00 97.81 174 ALA A C 1
ATOM 1366 O O . ALA A 1 174 ? 7.904 -13.880 -11.023 1.00 97.81 174 ALA A O 1
ATOM 1367 N N . LEU A 1 175 ? 9.791 -13.723 -9.811 1.00 98.25 175 LEU A N 1
ATOM 1368 C CA . LEU A 1 175 ? 9.192 -13.053 -8.657 1.00 98.25 175 LEU A CA 1
ATOM 1369 C C . LEU A 1 175 ? 9.470 -11.555 -8.684 1.00 98.25 175 LEU A C 1
ATOM 1371 O O . LEU A 1 175 ? 10.611 -11.122 -8.835 1.00 98.25 175 LEU A O 1
ATOM 1375 N N . PHE A 1 176 ? 8.439 -10.767 -8.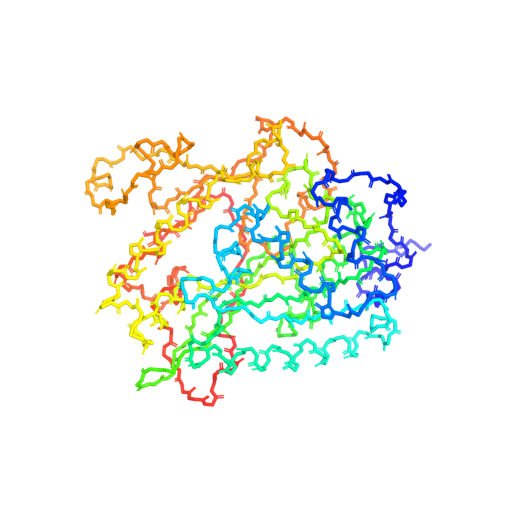422 1.00 98.38 176 PHE A N 1
ATOM 1376 C CA . PHE A 1 176 ? 8.525 -9.325 -8.251 1.00 98.38 176 PHE A CA 1
ATOM 1377 C C . PHE A 1 176 ? 8.328 -8.964 -6.784 1.00 98.38 176 PHE A C 1
ATOM 1379 O O . PHE A 1 176 ? 7.455 -9.522 -6.115 1.00 98.38 176 PHE A O 1
ATOM 1386 N N . LYS A 1 177 ? 9.118 -8.010 -6.292 1.00 97.56 177 LYS A N 1
ATOM 1387 C CA . LYS A 1 177 ? 8.872 -7.372 -5.001 1.00 97.56 177 LYS A CA 1
ATOM 1388 C C . LYS A 1 177 ? 7.592 -6.549 -5.106 1.00 97.56 177 LYS A C 1
ATOM 1390 O O . LYS A 1 177 ? 7.416 -5.746 -6.028 1.00 97.56 177 LYS A O 1
ATOM 1395 N N . ALA A 1 178 ? 6.702 -6.747 -4.150 1.00 97.50 178 ALA A N 1
ATOM 1396 C CA . ALA A 1 178 ? 5.493 -5.964 -3.981 1.00 97.50 178 ALA A CA 1
ATOM 1397 C C . ALA A 1 178 ? 5.544 -5.240 -2.633 1.00 97.50 178 ALA A C 1
ATOM 1399 O O . ALA A 1 178 ? 5.882 -5.850 -1.616 1.00 97.50 178 ALA A O 1
ATOM 1400 N N . GLY A 1 179 ? 5.223 -3.947 -2.631 1.00 96.75 179 GLY A N 1
ATOM 1401 C CA . GLY A 1 179 ? 5.101 -3.160 -1.406 1.00 96.75 179 GLY A CA 1
ATOM 1402 C C . GLY A 1 179 ? 3.895 -3.620 -0.594 1.00 96.75 179 GLY A C 1
ATOM 1403 O O . GLY A 1 179 ? 2.908 -4.081 -1.169 1.00 96.75 179 GLY A O 1
ATOM 1404 N N . ILE A 1 180 ? 3.989 -3.528 0.733 1.00 97.56 180 ILE A N 1
ATOM 1405 C CA . ILE A 1 180 ? 2.919 -3.904 1.660 1.00 97.56 180 ILE A CA 1
ATOM 1406 C C . ILE A 1 180 ? 2.673 -2.740 2.617 1.00 97.56 180 ILE A C 1
ATOM 1408 O O . ILE A 1 180 ? 3.588 -2.264 3.287 1.00 97.56 180 ILE A O 1
ATOM 1412 N N . ASN A 1 181 ? 1.422 -2.309 2.730 1.00 96.50 181 ASN A N 1
ATOM 1413 C CA . ASN A 1 181 ? 1.037 -1.197 3.590 1.00 96.50 181 ASN A CA 1
ATOM 1414 C C . ASN A 1 181 ? -0.241 -1.512 4.367 1.00 96.50 181 ASN A C 1
ATOM 1416 O O . ASN A 1 181 ? -1.117 -2.210 3.859 1.00 96.50 181 ASN A O 1
ATOM 1420 N N . ILE A 1 182 ? -0.370 -0.949 5.572 1.00 97.81 182 ILE A N 1
ATOM 1421 C CA . ILE A 1 182 ? -1.602 -1.008 6.369 1.00 97.81 182 ILE A CA 1
ATOM 1422 C C . ILE A 1 182 ? -2.307 0.345 6.365 1.00 97.81 182 ILE A C 1
ATOM 1424 O O . ILE A 1 182 ? -1.695 1.368 6.664 1.00 97.81 182 ILE A O 1
ATOM 1428 N N . PHE A 1 183 ? -3.603 0.314 6.071 1.00 97.94 183 PHE A N 1
ATOM 1429 C CA . PHE A 1 183 ? -4.513 1.452 6.018 1.00 97.94 183 PHE A CA 1
ATOM 1430 C C . PHE A 1 183 ? -5.560 1.351 7.130 1.00 97.94 183 PHE A C 1
ATOM 1432 O O . PHE A 1 183 ? -5.969 0.244 7.488 1.00 97.94 183 PHE A O 1
ATOM 1439 N N . TYR A 1 184 ? -6.006 2.491 7.659 1.00 97.38 184 TYR A N 1
ATOM 1440 C CA . TYR A 1 184 ? -7.000 2.562 8.738 1.00 97.38 184 TYR A CA 1
ATOM 1441 C C . TYR A 1 184 ? -7.748 3.910 8.742 1.00 97.38 184 TYR A C 1
ATOM 1443 O O . TYR A 1 184 ? -7.231 4.892 8.210 1.00 97.38 184 TYR A O 1
ATOM 1451 N N . PRO A 1 185 ? -8.955 4.017 9.329 1.00 95.38 185 PRO A N 1
ATOM 1452 C CA . PRO A 1 185 ? -9.812 5.190 9.125 1.00 95.38 185 PRO A CA 1
ATOM 1453 C C . PRO A 1 185 ? -9.328 6.426 9.870 1.00 95.38 185 PRO A C 1
ATOM 1455 O O . PRO A 1 185 ? -9.295 7.520 9.308 1.00 95.38 185 PRO A O 1
ATOM 1458 N N . SER A 1 186 ? -8.853 6.239 11.100 1.00 95.62 186 SER A N 1
ATOM 1459 C CA . SER A 1 186 ? -8.332 7.313 11.946 1.00 95.62 186 SER A CA 1
ATOM 1460 C C . SER A 1 186 ? -6.973 7.869 11.505 1.00 95.62 186 SER A C 1
ATOM 1462 O O . SER A 1 186 ? -6.440 8.765 12.150 1.00 95.62 186 SER A O 1
ATOM 1464 N N . ALA A 1 187 ? -6.429 7.401 10.377 1.00 95.06 187 ALA A N 1
ATOM 1465 C CA . ALA A 1 187 ? -5.342 8.082 9.683 1.00 95.06 187 ALA A CA 1
ATOM 1466 C C . ALA A 1 187 ? -5.808 9.419 9.080 1.00 95.06 187 ALA A C 1
ATOM 1468 O O . ALA A 1 187 ? -5.002 10.310 8.823 1.00 95.06 187 ALA A O 1
ATOM 1469 N N . HIS A 1 188 ? -7.114 9.574 8.835 1.00 94.19 188 HIS A N 1
ATOM 1470 C CA . HIS A 1 188 ? -7.674 10.791 8.266 1.00 94.19 188 HIS A CA 1
ATOM 1471 C C . HIS A 1 188 ? -7.286 12.030 9.087 1.00 94.19 188 HIS A C 1
ATOM 1473 O O . HIS A 1 188 ? -7.549 12.117 10.282 1.00 94.19 188 HIS A O 1
ATOM 1479 N N . ARG A 1 189 ? -6.685 12.999 8.388 1.00 92.56 189 ARG A N 1
ATOM 1480 C CA . ARG A 1 189 ? -6.186 14.291 8.907 1.00 92.56 189 ARG A CA 1
ATOM 1481 C C . ARG A 1 189 ? -5.034 14.196 9.911 1.00 92.56 189 ARG A C 1
ATOM 1483 O O . ARG A 1 189 ? -4.700 15.202 10.523 1.00 92.56 189 ARG A O 1
ATOM 1490 N N . THR A 1 190 ? -4.385 13.043 10.043 1.00 93.94 190 THR A N 1
ATOM 1491 C CA . THR A 1 190 ? -3.137 12.923 10.809 1.00 93.94 190 THR A CA 1
ATOM 1492 C C . THR A 1 190 ? -1.918 12.973 9.885 1.00 93.94 190 THR A C 1
ATOM 1494 O O . THR A 1 190 ? -2.041 13.096 8.662 1.00 93.94 190 THR A O 1
ATOM 1497 N N . ARG A 1 191 ? -0.714 12.803 10.449 1.00 93.06 191 ARG A N 1
ATOM 1498 C CA . ARG A 1 191 ? 0.534 12.607 9.683 1.00 93.06 191 ARG A CA 1
ATOM 1499 C C . ARG A 1 191 ? 0.513 11.374 8.770 1.00 93.06 191 ARG A C 1
ATOM 1501 O O . ARG A 1 191 ? 1.404 11.232 7.937 1.00 93.06 191 ARG A O 1
ATOM 1508 N N . ASN A 1 192 ? -0.477 10.494 8.925 1.00 93.50 192 ASN A N 1
ATOM 1509 C CA . ASN A 1 192 ? -0.656 9.296 8.113 1.00 93.50 192 ASN A CA 1
ATOM 1510 C C . ASN A 1 192 ? -1.840 9.406 7.132 1.00 93.50 192 ASN A C 1
ATOM 1512 O O . ASN A 1 192 ? -2.293 8.382 6.630 1.00 93.50 192 ASN A O 1
ATOM 1516 N N . HIS A 1 193 ? -2.348 10.617 6.851 1.00 93.69 193 HIS A N 1
ATOM 1517 C CA . HIS A 1 193 ? -3.555 10.868 6.041 1.00 93.69 193 HIS A CA 1
ATOM 1518 C C . HIS A 1 193 ? -3.650 10.026 4.766 1.00 93.69 193 HIS A C 1
ATOM 1520 O O . HIS A 1 193 ? -4.716 9.483 4.467 1.00 93.69 193 HIS A O 1
ATOM 1526 N N . ASP A 1 194 ? -2.541 9.867 4.043 1.00 93.12 194 ASP A N 1
ATOM 1527 C CA . ASP A 1 194 ? -2.496 9.111 2.787 1.00 93.12 194 ASP A CA 1
ATOM 1528 C C . ASP A 1 194 ? -2.881 7.618 2.961 1.00 93.12 194 ASP A C 1
ATOM 1530 O O . ASP A 1 194 ? -3.195 6.949 1.975 1.00 93.12 194 ASP A O 1
ATOM 1534 N N . ARG A 1 195 ? -2.915 7.098 4.202 1.00 94.12 195 ARG A N 1
ATOM 1535 C CA . ARG A 1 195 ? -3.326 5.730 4.564 1.00 94.12 195 ARG A CA 1
ATOM 1536 C C . ARG A 1 195 ? -4.763 5.598 5.079 1.00 94.12 195 ARG A C 1
ATOM 1538 O O . ARG A 1 195 ? -5.133 4.562 5.637 1.00 94.12 195 ARG A O 1
ATOM 1545 N N . ARG A 1 196 ? -5.599 6.618 4.891 1.00 94.88 196 ARG A N 1
ATOM 1546 C CA . ARG A 1 196 ? -7.009 6.579 5.304 1.00 94.88 196 ARG A CA 1
ATOM 1547 C C . ARG A 1 196 ? -7.855 5.630 4.448 1.00 94.88 196 ARG A C 1
ATOM 1549 O O . ARG A 1 196 ? -7.711 5.594 3.227 1.00 94.88 196 ARG A O 1
ATOM 1556 N N . ILE A 1 197 ? -8.792 4.926 5.080 1.00 96.88 197 ILE A N 1
ATOM 1557 C CA . ILE A 1 197 ? -9.842 4.120 4.428 1.00 96.88 197 ILE A CA 1
ATOM 1558 C C . ILE A 1 197 ? -11.118 4.068 5.274 1.00 96.88 197 ILE A C 1
ATOM 1560 O O . ILE A 1 197 ? -11.043 4.299 6.473 1.00 96.88 197 ILE A O 1
ATOM 1564 N N . PRO A 1 198 ? -12.283 3.721 4.709 1.00 97.62 198 PRO A N 1
ATOM 1565 C CA . PRO A 1 198 ? -13.472 3.409 5.490 1.00 97.62 198 PRO A CA 1
ATOM 1566 C C . PRO A 1 198 ? -13.517 1.931 5.925 1.00 97.62 198 PRO A C 1
ATOM 1568 O O . PRO A 1 198 ? -12.830 1.075 5.374 1.00 97.62 198 PRO A O 1
ATOM 1571 N N . GLY A 1 199 ? -14.394 1.617 6.877 1.00 97.12 199 GLY A N 1
ATOM 1572 C CA . GLY A 1 199 ? -14.871 0.268 7.193 1.00 97.12 199 GLY A CA 1
ATOM 1573 C C . GLY A 1 199 ? -14.021 -0.559 8.162 1.00 97.12 199 GLY A C 1
ATOM 1574 O O . GLY A 1 199 ? -14.525 -1.567 8.662 1.00 97.12 199 GLY A O 1
ATOM 1575 N N . GLY A 1 200 ? -12.772 -0.177 8.432 1.00 97.44 200 GLY A N 1
ATOM 1576 C CA . GLY A 1 200 ? -11.857 -0.927 9.297 1.00 97.44 200 GLY A CA 1
ATOM 1577 C C . GLY A 1 200 ? -10.404 -0.808 8.848 1.00 97.44 200 GLY A C 1
ATOM 1578 O O . GLY A 1 200 ? -9.998 0.251 8.380 1.00 97.44 200 GLY A O 1
ATOM 1579 N N . LEU A 1 201 ? -9.628 -1.884 8.989 1.00 98.25 201 LEU A N 1
ATOM 1580 C CA . LEU A 1 201 ? -8.215 -1.925 8.605 1.00 98.25 201 LEU A CA 1
ATOM 1581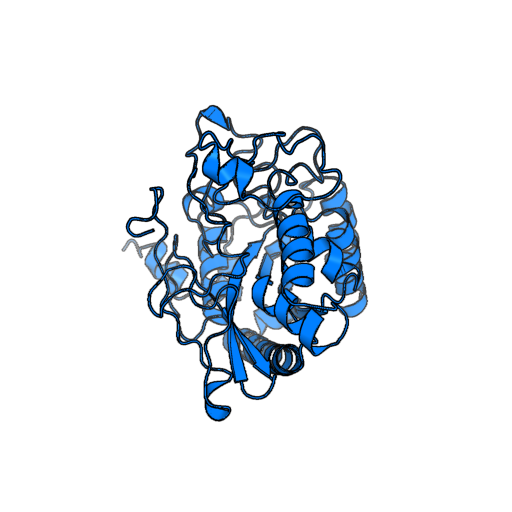 C C . LEU A 1 201 ? -8.021 -2.715 7.319 1.00 98.25 201 LEU A C 1
ATOM 1583 O O . LEU A 1 201 ? -8.744 -3.671 7.057 1.00 98.25 201 LEU A O 1
ATOM 1587 N N . MET A 1 202 ? -7.002 -2.364 6.543 1.00 98.50 202 MET A N 1
ATOM 1588 C CA . MET A 1 202 ? -6.679 -3.083 5.317 1.00 98.50 202 MET A CA 1
ATOM 1589 C C . MET A 1 202 ? -5.176 -3.228 5.148 1.00 98.50 202 MET A C 1
ATOM 1591 O O . MET A 1 202 ? -4.461 -2.230 5.177 1.00 98.50 202 MET A O 1
ATOM 1595 N N . ILE A 1 203 ? -4.709 -4.447 4.884 1.00 98.62 203 ILE A N 1
ATOM 1596 C CA . ILE A 1 203 ? -3.409 -4.640 4.235 1.00 98.62 203 ILE A CA 1
ATOM 1597 C C . ILE A 1 203 ? -3.622 -4.472 2.733 1.00 98.62 203 ILE A C 1
ATOM 1599 O O . ILE A 1 203 ? -4.478 -5.138 2.153 1.00 98.62 203 ILE A O 1
ATOM 1603 N N . SER A 1 204 ? -2.835 -3.609 2.102 1.00 97.88 204 SER A N 1
ATOM 1604 C CA . SER A 1 204 ? -2.739 -3.503 0.650 1.00 97.88 204 SER A CA 1
ATOM 1605 C C . SER A 1 204 ? -1.360 -3.943 0.202 1.00 97.88 204 SER A C 1
ATOM 1607 O O . SER A 1 204 ? -0.354 -3.485 0.742 1.00 97.88 204 SER A O 1
ATOM 1609 N N . VAL A 1 205 ? -1.332 -4.778 -0.827 1.00 98.25 205 VAL A N 1
ATOM 1610 C CA . VAL A 1 205 ? -0.121 -5.184 -1.534 1.00 98.25 205 VAL A CA 1
ATOM 1611 C C . VAL A 1 205 ? -0.180 -4.642 -2.952 1.00 98.25 205 VAL A C 1
ATOM 1613 O O . VAL A 1 205 ? -1.223 -4.762 -3.595 1.00 98.25 205 VAL A O 1
ATOM 1616 N N . ASN A 1 206 ? 0.905 -4.060 -3.457 1.00 94.75 206 ASN A N 1
ATOM 1617 C CA . ASN A 1 206 ? 0.977 -3.546 -4.826 1.00 94.75 206 ASN A CA 1
ATOM 1618 C C . ASN A 1 206 ? 2.363 -3.752 -5.449 1.00 94.75 206 ASN A C 1
ATOM 1620 O O . ASN A 1 206 ? 3.389 -3.508 -4.819 1.00 94.75 206 ASN A O 1
ATOM 1624 N N . SER A 1 207 ? 2.400 -4.148 -6.724 1.00 96.25 207 SER A N 1
ATOM 1625 C CA . SER A 1 207 ? 3.650 -4.279 -7.484 1.00 96.25 207 SER A CA 1
ATOM 1626 C C . SER A 1 207 ? 3.552 -3.590 -8.851 1.00 96.25 207 SER A C 1
ATOM 1628 O O . SER A 1 207 ? 3.006 -4.158 -9.803 1.00 96.25 207 SER A O 1
ATOM 1630 N N . PRO A 1 208 ? 4.075 -2.355 -8.974 1.00 96.75 208 PRO A N 1
ATOM 1631 C CA . PRO A 1 208 ? 4.108 -1.639 -10.248 1.00 96.75 208 PRO A CA 1
ATOM 1632 C C . PRO A 1 208 ? 4.935 -2.356 -11.325 1.00 96.75 208 PRO A C 1
ATOM 1634 O O . PRO A 1 208 ? 4.531 -2.379 -12.486 1.00 96.75 208 PRO A O 1
ATOM 1637 N N . GLY A 1 209 ? 6.050 -2.988 -10.943 1.00 97.56 209 GLY A N 1
ATOM 1638 C CA . GLY A 1 209 ? 6.890 -3.769 -11.853 1.00 97.56 209 GLY A CA 1
ATOM 1639 C C . GLY A 1 209 ? 6.192 -4.998 -12.416 1.00 97.56 209 GLY A C 1
ATOM 1640 O O . GLY A 1 209 ? 6.193 -5.216 -13.628 1.00 97.56 209 GLY A O 1
ATOM 1641 N N . HIS A 1 210 ? 5.521 -5.763 -11.554 1.00 98.38 210 HIS A N 1
ATOM 1642 C CA . HIS A 1 210 ? 4.705 -6.889 -11.997 1.00 98.38 210 HIS A CA 1
ATOM 1643 C C . HIS A 1 210 ? 3.607 -6.433 -12.966 1.00 98.38 210 HIS A C 1
ATOM 1645 O O . HIS A 1 210 ? 3.395 -7.057 -14.005 1.00 98.38 210 HIS A O 1
ATOM 1651 N N . TRP A 1 211 ? 2.924 -5.322 -12.662 1.00 98.38 211 TRP A N 1
ATOM 1652 C CA . TRP A 1 211 ? 1.911 -4.772 -13.561 1.00 98.38 211 TRP A CA 1
ATOM 1653 C C . TRP A 1 211 ? 2.505 -4.411 -14.930 1.00 98.38 211 TRP A C 1
ATOM 1655 O O . TRP A 1 211 ? 1.971 -4.875 -15.937 1.00 98.38 211 TRP A O 1
ATOM 1665 N N . ALA A 1 212 ? 3.632 -3.692 -14.994 1.00 98.19 212 ALA A N 1
ATOM 1666 C CA . ALA A 1 212 ? 4.287 -3.356 -16.264 1.00 98.19 212 ALA A CA 1
ATOM 1667 C C . ALA A 1 212 ? 4.576 -4.592 -17.129 1.00 98.19 212 ALA A C 1
ATOM 1669 O O . ALA A 1 212 ? 4.195 -4.633 -18.298 1.00 98.19 212 ALA A O 1
ATOM 1670 N N . ASN A 1 213 ? 5.190 -5.620 -16.543 1.00 98.31 213 ASN A N 1
ATOM 1671 C CA . ASN A 1 213 ? 5.529 -6.849 -17.260 1.00 98.31 213 ASN A CA 1
ATOM 1672 C C . ASN A 1 213 ? 4.273 -7.632 -17.668 1.00 98.31 213 ASN A C 1
ATOM 1674 O O . ASN A 1 213 ? 4.178 -8.131 -18.789 1.00 98.31 213 ASN A O 1
ATOM 1678 N N . SER A 1 214 ? 3.248 -7.657 -16.813 1.00 98.06 214 SER A N 1
ATOM 1679 C CA . SER A 1 214 ? 1.970 -8.286 -17.149 1.00 98.06 214 SER A CA 1
ATOM 1680 C C . SER A 1 214 ? 1.248 -7.597 -18.314 1.00 98.06 214 SER A C 1
ATOM 1682 O O . SER A 1 214 ? 0.579 -8.274 -19.094 1.00 98.06 214 SER A O 1
ATOM 1684 N N . LEU A 1 215 ? 1.392 -6.271 -18.472 1.00 98.25 215 LEU A N 1
ATOM 1685 C CA . LEU A 1 215 ? 0.815 -5.543 -19.603 1.00 98.25 215 LEU A CA 1
ATOM 1686 C C . LEU A 1 215 ? 1.432 -6.011 -20.921 1.00 98.25 215 LEU A C 1
ATOM 1688 O O . LEU A 1 215 ? 0.704 -6.174 -21.898 1.00 98.25 215 LEU A O 1
ATOM 1692 N N . VAL A 1 216 ? 2.747 -6.245 -20.939 1.00 97.69 216 VAL A N 1
ATOM 1693 C CA . VAL A 1 216 ? 3.458 -6.778 -22.108 1.00 97.69 216 VAL A CA 1
ATOM 1694 C C . VAL A 1 216 ? 3.028 -8.220 -22.372 1.00 97.69 216 VAL A C 1
ATOM 1696 O O . VAL A 1 216 ? 2.534 -8.508 -23.460 1.00 97.69 216 VAL A O 1
ATOM 1699 N N . LYS A 1 217 ? 3.087 -9.096 -21.355 1.00 97.12 217 LYS A N 1
ATOM 1700 C CA . LYS A 1 217 ? 2.638 -10.501 -21.439 1.00 97.12 217 LYS A CA 1
ATOM 1701 C C . LYS A 1 217 ? 1.228 -10.628 -22.021 1.00 97.12 217 LYS A C 1
ATOM 1703 O O . LYS A 1 217 ? 0.947 -11.519 -22.817 1.00 97.12 217 LYS A O 1
ATOM 1708 N N . ARG A 1 218 ? 0.311 -9.754 -21.598 1.00 97.06 218 ARG A N 1
ATOM 1709 C CA . ARG A 1 218 ? -1.106 -9.783 -21.997 1.00 97.06 218 ARG A CA 1
ATOM 1710 C C . ARG A 1 218 ? -1.394 -9.031 -23.299 1.00 97.06 218 ARG A C 1
ATOM 1712 O O . ARG A 1 218 ? -2.559 -8.930 -23.674 1.00 97.06 218 ARG A O 1
ATOM 1719 N N . GLY A 1 219 ? -0.379 -8.477 -23.966 1.00 96.88 219 GLY A N 1
ATOM 1720 C CA . GLY A 1 219 ? -0.546 -7.696 -25.195 1.00 96.88 219 GLY A CA 1
ATOM 1721 C C . GLY A 1 219 ? -1.299 -6.371 -25.004 1.00 96.88 219 GLY A C 1
ATOM 1722 O O . GLY A 1 219 ? -1.828 -5.819 -25.964 1.00 96.88 219 GLY A O 1
ATOM 1723 N N . LEU A 1 220 ? -1.373 -5.855 -23.771 1.00 96.81 220 LEU A N 1
ATOM 1724 C CA . LEU A 1 220 ? -1.996 -4.567 -23.426 1.00 96.81 220 LEU A CA 1
ATOM 1725 C C . LEU A 1 220 ? -1.014 -3.382 -23.532 1.00 96.81 220 LEU A C 1
ATOM 1727 O O . LEU A 1 220 ? -1.402 -2.216 -23.406 1.00 96.81 220 LEU A O 1
ATOM 1731 N N . SER A 1 221 ? 0.268 -3.675 -23.741 1.00 97.19 221 SER A N 1
ATOM 1732 C CA . SER A 1 221 ? 1.324 -2.718 -24.066 1.00 97.19 221 SER A CA 1
ATOM 1733 C C . SER A 1 221 ? 2.199 -3.304 -25.169 1.00 97.19 221 SER A C 1
ATOM 1735 O O . SER A 1 221 ? 2.477 -4.502 -25.137 1.00 97.19 221 SER A O 1
ATOM 1737 N N . GLY A 1 222 ? 2.625 -2.487 -26.137 1.00 96.69 222 GLY A N 1
ATOM 1738 C CA . GLY A 1 222 ? 3.428 -2.959 -27.270 1.00 96.69 222 GLY A CA 1
ATOM 1739 C C . GLY A 1 222 ? 4.875 -3.268 -26.889 1.00 96.69 222 GLY A C 1
ATOM 1740 O O . GLY A 1 222 ? 5.540 -4.061 -27.551 1.00 96.69 222 GLY A O 1
ATOM 1741 N N . SER A 1 223 ? 5.363 -2.662 -25.807 1.00 96.94 223 SER A N 1
ATOM 1742 C CA . SER A 1 223 ? 6.700 -2.893 -25.262 1.00 96.94 223 SER A CA 1
ATOM 1743 C C . SER A 1 223 ? 6.757 -2.633 -23.756 1.00 96.94 223 SER A C 1
ATOM 1745 O O . SER A 1 223 ? 5.854 -2.009 -23.178 1.00 96.94 223 SER A O 1
ATOM 1747 N N . LEU A 1 224 ? 7.849 -3.082 -23.126 1.00 96.19 224 LEU A N 1
ATOM 1748 C CA . LEU A 1 224 ? 8.148 -2.770 -21.729 1.00 96.19 224 LEU A CA 1
ATOM 1749 C C . LEU A 1 224 ? 8.415 -1.273 -21.535 1.00 96.19 224 LEU A C 1
ATOM 1751 O O . LEU A 1 224 ? 7.937 -0.709 -20.560 1.00 96.19 224 LEU A O 1
ATOM 1755 N N . THR A 1 225 ? 9.079 -0.602 -22.480 1.00 95.88 225 THR A N 1
ATOM 1756 C CA . THR A 1 225 ? 9.294 0.855 -22.436 1.00 95.88 225 THR A CA 1
ATOM 1757 C C . THR A 1 225 ? 7.974 1.626 -22.359 1.00 95.88 225 THR A C 1
ATOM 1759 O O . THR A 1 225 ? 7.828 2.492 -21.498 1.00 95.88 225 THR A O 1
ATOM 1762 N N . GLU A 1 226 ? 6.982 1.27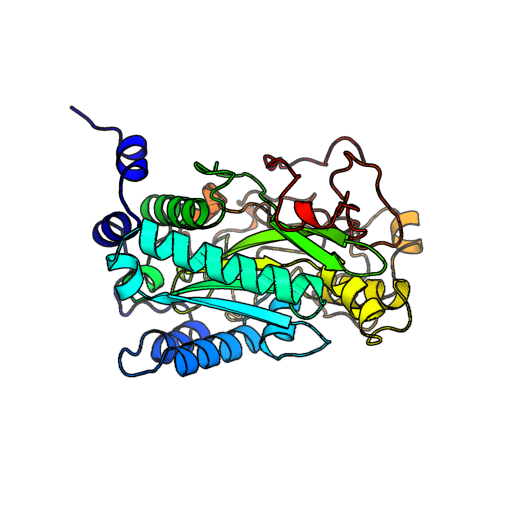0 -23.182 1.00 95.56 226 GLU A N 1
ATOM 1763 C CA . GLU A 1 226 ? 5.639 1.871 -23.110 1.00 95.56 226 GLU A CA 1
ATOM 1764 C C . GLU A 1 226 ? 4.937 1.576 -21.775 1.00 95.56 226 GLU A C 1
ATOM 1766 O O . GLU A 1 226 ? 4.214 2.420 -21.239 1.00 95.56 226 GLU A O 1
ATOM 1771 N N . ALA A 1 227 ? 5.130 0.372 -21.228 1.00 96.94 227 ALA A N 1
ATOM 1772 C CA . ALA A 1 227 ? 4.568 0.006 -19.934 1.00 96.94 227 ALA A CA 1
ATOM 1773 C C . ALA A 1 227 ? 5.226 0.807 -18.797 1.00 96.94 227 ALA A C 1
ATOM 1775 O O . ALA A 1 227 ? 4.524 1.281 -17.904 1.00 96.94 227 ALA A O 1
ATOM 1776 N N . ILE A 1 228 ? 6.543 1.026 -18.859 1.00 96.44 228 ILE A N 1
ATOM 1777 C CA . ILE A 1 228 ? 7.286 1.862 -17.910 1.00 96.44 228 ILE A CA 1
ATOM 1778 C C . ILE A 1 228 ? 6.760 3.297 -17.934 1.00 96.44 228 ILE A C 1
ATOM 1780 O O . ILE A 1 228 ? 6.529 3.854 -16.865 1.00 96.44 228 ILE A O 1
ATOM 1784 N N . ASP A 1 229 ? 6.512 3.887 -19.108 1.00 95.50 229 ASP A N 1
ATOM 1785 C CA . ASP A 1 229 ? 5.950 5.244 -19.197 1.00 95.50 229 ASP A CA 1
ATOM 1786 C C . ASP A 1 229 ? 4.601 5.350 -18.478 1.00 95.50 229 ASP A C 1
ATOM 1788 O O . ASP A 1 229 ? 4.392 6.265 -17.676 1.00 95.50 229 ASP A O 1
ATOM 1792 N N . LYS A 1 230 ? 3.709 4.373 -18.691 1.00 95.50 230 LYS A N 1
ATOM 1793 C CA . LYS A 1 230 ? 2.405 4.305 -18.007 1.00 95.50 230 LYS A CA 1
ATOM 1794 C C . LYS A 1 230 ? 2.561 4.176 -16.491 1.00 95.50 230 LYS A C 1
ATOM 1796 O O . LYS A 1 230 ? 1.844 4.837 -15.733 1.00 95.50 230 LYS A O 1
ATOM 1801 N N . VAL A 1 231 ? 3.479 3.323 -16.035 1.00 97.12 231 VAL A N 1
ATOM 1802 C CA . VAL A 1 231 ? 3.724 3.109 -14.603 1.00 97.12 231 VAL A CA 1
ATOM 1803 C C . VAL A 1 231 ? 4.344 4.344 -13.956 1.00 97.12 231 VAL A C 1
ATOM 1805 O O . VAL A 1 231 ? 3.866 4.770 -12.905 1.00 97.12 231 VAL A O 1
ATOM 1808 N N . MET A 1 232 ? 5.338 4.958 -14.597 1.00 97.00 232 MET A N 1
ATOM 1809 C CA . MET A 1 232 ? 5.980 6.184 -14.127 1.00 97.00 232 MET A CA 1
ATOM 1810 C C . MET A 1 232 ? 4.969 7.330 -14.039 1.00 97.00 232 MET A C 1
ATOM 1812 O O . MET A 1 232 ? 4.879 7.993 -13.009 1.00 97.00 232 MET A O 1
ATOM 1816 N N . GLU A 1 233 ? 4.136 7.522 -15.065 1.00 96.06 233 GLU A N 1
ATOM 1817 C CA . GLU A 1 233 ? 3.043 8.497 -15.022 1.00 96.06 233 GLU A CA 1
ATOM 1818 C C . GLU A 1 233 ? 2.088 8.237 -13.855 1.00 96.06 233 GLU A C 1
ATOM 1820 O O . GLU A 1 233 ? 1.715 9.164 -13.132 1.00 96.06 233 GLU A O 1
ATOM 1825 N N . THR A 1 234 ? 1.713 6.977 -13.639 1.00 96.00 234 THR A N 1
ATOM 1826 C CA . THR A 1 234 ? 0.801 6.598 -12.557 1.00 96.00 234 THR A CA 1
ATOM 1827 C C . THR A 1 234 ? 1.414 6.868 -11.181 1.00 96.00 234 THR A C 1
ATOM 1829 O O . THR A 1 234 ? 0.733 7.400 -10.298 1.00 96.00 234 THR A O 1
ATOM 1832 N N . ALA A 1 235 ? 2.696 6.554 -10.998 1.00 96.06 235 ALA A N 1
ATOM 1833 C CA . ALA A 1 235 ? 3.417 6.783 -9.753 1.00 96.06 235 ALA A CA 1
ATOM 1834 C C . ALA A 1 235 ? 3.600 8.278 -9.465 1.00 96.06 235 ALA A C 1
ATOM 1836 O O . ALA A 1 235 ? 3.229 8.740 -8.387 1.00 96.06 235 ALA A O 1
ATOM 1837 N N . VAL A 1 236 ? 4.047 9.055 -10.455 1.00 96.12 236 VAL A N 1
ATOM 1838 C CA . VAL A 1 236 ? 4.202 10.512 -10.338 1.00 96.12 236 VAL A CA 1
ATOM 1839 C C . VAL A 1 236 ? 2.870 11.178 -10.002 1.00 96.12 236 VAL A C 1
ATOM 1841 O O . VAL A 1 236 ? 2.808 12.003 -9.105 1.00 96.12 236 VAL A O 1
ATOM 1844 N N . ARG A 1 237 ? 1.766 10.778 -10.644 1.00 94.88 237 ARG A N 1
ATOM 1845 C CA . ARG A 1 237 ? 0.432 11.306 -10.311 1.00 94.88 237 ARG A CA 1
ATOM 1846 C C . ARG A 1 237 ? -0.074 10.870 -8.931 1.00 94.88 237 ARG A C 1
ATOM 1848 O O . ARG A 1 237 ? -1.035 11.462 -8.453 1.00 94.88 237 ARG A O 1
ATOM 1855 N N . SER A 1 238 ? 0.493 9.833 -8.318 1.00 94.56 238 SER A N 1
ATOM 1856 C CA . SER A 1 238 ? 0.074 9.361 -6.990 1.00 94.56 238 SER A CA 1
ATOM 1857 C C . SER A 1 238 ? 0.735 10.150 -5.859 1.00 94.56 238 SER A C 1
ATOM 1859 O O . SER A 1 238 ? 0.095 10.407 -4.843 1.00 94.56 238 SER A O 1
ATOM 1861 N N . ILE A 1 239 ? 1.992 10.554 -6.044 1.00 94.94 239 ILE A N 1
ATOM 1862 C CA . ILE A 1 239 ? 2.746 11.360 -5.077 1.00 94.94 239 ILE A CA 1
ATOM 1863 C C . ILE A 1 239 ? 2.112 12.753 -4.979 1.00 94.94 239 ILE A C 1
ATOM 1865 O O . ILE A 1 239 ? 1.744 13.346 -5.991 1.00 94.94 239 ILE A O 1
ATOM 1869 N N . GLY A 1 240 ? 1.932 13.278 -3.764 1.00 91.25 240 GLY A N 1
ATOM 1870 C CA . GLY A 1 240 ? 1.304 14.592 -3.568 1.00 91.25 240 GLY A CA 1
ATOM 1871 C C . GLY A 1 240 ? -0.210 14.627 -3.774 1.00 91.25 240 GLY A C 1
ATOM 1872 O O . GLY A 1 240 ? -0.824 15.685 -3.646 1.00 91.25 240 GLY A O 1
ATOM 1873 N N . ASN A 1 241 ? -0.839 13.484 -4.058 1.00 89.44 241 ASN A N 1
ATOM 1874 C CA . ASN A 1 241 ? -2.269 13.386 -4.351 1.00 89.44 241 ASN A CA 1
ATOM 1875 C C . ASN A 1 241 ? -3.120 12.993 -3.121 1.00 89.44 241 ASN A C 1
ATOM 1877 O O . ASN A 1 241 ? -4.285 12.618 -3.248 1.00 89.44 241 ASN A O 1
ATOM 1881 N N . GLY A 1 242 ? -2.535 13.068 -1.925 1.00 79.31 242 GLY A N 1
ATOM 1882 C CA . GLY A 1 242 ? -3.149 12.737 -0.638 1.00 79.31 242 GLY A CA 1
ATOM 1883 C C . GLY A 1 242 ? -4.286 13.637 -0.178 1.00 79.31 242 GLY A C 1
ATOM 1884 O O . GLY A 1 242 ? -5.147 13.160 0.544 1.00 79.31 242 GLY A O 1
ATOM 1885 N N . GLY A 1 243 ? -4.374 14.883 -0.658 1.00 71.94 243 GLY A N 1
ATOM 1886 C CA . GLY A 1 243 ? -5.453 15.811 -0.273 1.00 71.94 243 GLY A CA 1
ATOM 1887 C C . GLY A 1 243 ? -6.855 15.429 -0.775 1.00 71.94 243 GLY A C 1
ATOM 1888 O O . GLY A 1 243 ? -7.816 16.180 -0.616 1.00 71.94 243 GLY A O 1
ATOM 1889 N N . ILE A 1 244 ? -7.007 14.264 -1.409 1.00 70.94 244 ILE A N 1
ATOM 1890 C CA . ILE A 1 244 ? -8.307 13.754 -1.833 1.00 70.94 244 ILE A CA 1
ATOM 1891 C C . ILE A 1 244 ? -9.117 13.307 -0.608 1.00 70.94 244 ILE A C 1
ATOM 1893 O O . ILE A 1 244 ? -8.759 12.364 0.096 1.00 70.94 244 ILE A O 1
ATOM 1897 N N . GLY A 1 245 ? -10.288 13.924 -0.436 1.00 61.12 245 GLY A N 1
ATOM 1898 C CA . GLY A 1 245 ? -11.242 13.631 0.641 1.00 61.12 245 GLY A CA 1
ATOM 1899 C C . GLY A 1 245 ? -11.230 14.639 1.785 1.00 61.12 245 GLY A C 1
ATOM 1900 O O . GLY A 1 245 ? -12.069 14.534 2.673 1.00 61.12 245 GLY A O 1
ATOM 1901 N N . HIS A 1 246 ? -10.335 15.631 1.760 1.00 72.62 246 HIS A N 1
ATOM 1902 C CA . HIS A 1 246 ? -10.427 16.785 2.649 1.00 72.62 246 HIS A CA 1
ATOM 1903 C C . HIS A 1 246 ? -9.691 18.000 2.072 1.00 72.62 246 HIS A C 1
ATOM 1905 O O . HIS A 1 246 ? -8.465 18.040 2.083 1.00 72.62 246 HIS A O 1
ATOM 1911 N N . ASP A 1 247 ? -10.433 19.021 1.635 1.00 69.62 247 ASP A N 1
ATOM 1912 C CA . ASP A 1 247 ? -9.877 20.191 0.930 1.00 69.62 247 ASP A CA 1
ATOM 1913 C C . ASP A 1 247 ? -8.806 20.957 1.728 1.00 69.62 247 ASP A C 1
ATOM 1915 O O . ASP A 1 247 ? -7.953 21.621 1.142 1.00 69.62 247 ASP A O 1
ATOM 1919 N N . ALA A 1 248 ? -8.840 20.873 3.061 1.00 69.50 248 ALA A N 1
ATOM 1920 C CA . ALA A 1 248 ? -7.904 21.577 3.936 1.00 69.50 248 ALA A CA 1
ATOM 1921 C C . ALA A 1 248 ? -6.686 20.744 4.375 1.00 69.50 248 ALA A C 1
ATOM 1923 O O . ALA A 1 248 ? -5.797 21.302 5.011 1.00 69.50 248 ALA A O 1
ATOM 1924 N N . MET A 1 249 ? -6.629 19.439 4.066 1.00 75.38 249 MET A N 1
ATOM 1925 C CA . MET A 1 249 ? -5.488 18.604 4.460 1.00 75.38 249 MET A CA 1
ATOM 1926 C C . MET A 1 249 ? -4.575 18.334 3.255 1.00 75.38 249 MET A C 1
ATOM 1928 O O . MET A 1 249 ? -5.023 17.706 2.295 1.00 75.38 249 MET A O 1
ATOM 1932 N N . PRO A 1 250 ? -3.303 18.779 3.265 1.00 78.69 250 PRO A N 1
ATOM 1933 C CA . PRO A 1 250 ? -2.358 18.433 2.210 1.00 78.69 250 PRO A CA 1
ATOM 1934 C C . PRO A 1 250 ? -1.977 16.945 2.255 1.00 78.69 250 PRO A C 1
ATOM 1936 O O . PRO A 1 250 ? -2.140 16.265 3.265 1.00 78.69 250 PRO A O 1
ATOM 1939 N N . SER A 1 251 ? -1.433 16.441 1.147 1.00 88.50 251 SER A N 1
ATOM 1940 C CA . SER A 1 251 ? -0.856 15.094 1.094 1.00 88.50 251 SER A CA 1
ATOM 1941 C C . SER A 1 251 ? 0.298 14.939 2.082 1.00 88.50 251 SER A C 1
ATOM 1943 O O . SER A 1 251 ? 1.060 15.879 2.307 1.00 88.50 251 SER A O 1
ATOM 1945 N N . CYS A 1 252 ? 0.479 13.727 2.603 1.00 92.88 252 CYS A N 1
ATOM 1946 C CA . CYS A 1 252 ? 1.646 13.376 3.414 1.00 92.88 252 CYS A CA 1
ATOM 1947 C C . CYS A 1 252 ? 2.888 13.027 2.578 1.00 92.88 252 CYS A C 1
ATOM 1949 O O . CYS A 1 252 ? 3.921 12.695 3.156 1.00 92.88 252 CYS A O 1
ATOM 1951 N N . SER A 1 253 ? 2.794 13.091 1.248 1.00 94.62 253 SER A N 1
ATOM 1952 C CA . SER A 1 253 ? 3.892 12.912 0.297 1.00 94.62 253 SER A CA 1
ATOM 1953 C C . SER A 1 253 ? 3.979 14.099 -0.662 1.00 94.62 253 SER A C 1
ATOM 1955 O O . SER A 1 253 ? 3.002 14.816 -0.864 1.00 94.62 253 SER A O 1
ATOM 1957 N N . TRP A 1 254 ? 5.145 14.343 -1.254 1.00 94.88 254 TRP A N 1
ATOM 1958 C CA . TRP A 1 254 ? 5.354 15.430 -2.211 1.00 94.88 254 TRP A CA 1
ATOM 1959 C C . TRP A 1 254 ? 6.503 15.130 -3.168 1.00 94.88 254 TRP A C 1
ATOM 1961 O O . TRP A 1 254 ? 7.363 14.288 -2.918 1.00 94.88 254 TRP A O 1
ATOM 1971 N N . HIS A 1 255 ? 6.533 15.857 -4.281 1.00 96.25 255 HIS A N 1
ATOM 1972 C CA . HIS A 1 255 ? 7.645 15.795 -5.218 1.00 96.25 255 HIS A CA 1
ATOM 1973 C C . HIS A 1 255 ? 8.828 16.610 -4.711 1.00 96.25 255 HIS A C 1
ATOM 1975 O O . HIS A 1 255 ? 8.699 17.806 -4.445 1.00 96.25 255 HIS A O 1
ATOM 1981 N N . ASN A 1 256 ? 9.997 15.978 -4.661 1.00 95.94 256 ASN A N 1
ATOM 1982 C CA . ASN A 1 256 ? 11.248 16.711 -4.550 1.00 95.94 256 ASN A CA 1
ATOM 1983 C C . ASN A 1 256 ? 11.559 17.402 -5.879 1.00 95.94 256 ASN A C 1
ATOM 1985 O O . ASN A 1 256 ? 11.190 16.908 -6.950 1.00 95.94 256 ASN A O 1
ATOM 1989 N N . ARG A 1 257 ? 12.266 18.529 -5.806 1.00 94.94 257 ARG A N 1
ATOM 1990 C CA . ARG A 1 257 ? 12.847 19.173 -6.986 1.00 94.94 257 ARG A CA 1
ATOM 1991 C C . ARG A 1 257 ? 14.149 18.478 -7.368 1.00 94.94 257 ARG A C 1
ATOM 1993 O O . ARG A 1 257 ? 14.871 18.004 -6.497 1.00 94.94 257 ARG A O 1
ATOM 2000 N N . GLU A 1 258 ? 14.418 18.420 -8.660 1.00 94.94 258 GLU A N 1
ATOM 2001 C CA . GLU A 1 258 ? 15.633 17.886 -9.261 1.00 94.94 258 GLU A CA 1
ATOM 2002 C C . GLU A 1 258 ? 16.503 19.048 -9.732 1.00 94.94 258 GLU A C 1
ATOM 2004 O O . GLU A 1 258 ? 16.093 19.840 -10.582 1.00 94.94 258 GLU A O 1
ATOM 2009 N N . ASP A 1 259 ? 17.702 19.146 -9.171 1.00 92.81 259 ASP A N 1
ATOM 2010 C CA . ASP A 1 259 ? 18.677 20.183 -9.488 1.00 92.81 259 ASP A CA 1
ATOM 2011 C C . ASP A 1 259 ? 19.810 19.682 -10.398 1.00 92.81 259 ASP A C 1
ATOM 2013 O O . ASP A 1 259 ? 20.485 20.513 -11.007 1.00 92.81 259 ASP A O 1
ATOM 2017 N N . ASP A 1 260 ? 19.987 18.362 -10.572 1.00 92.88 260 ASP A N 1
ATOM 2018 C CA . ASP A 1 260 ? 20.940 17.789 -11.531 1.00 92.88 260 ASP A CA 1
ATOM 2019 C C . ASP A 1 260 ? 20.422 17.942 -12.978 1.00 92.88 260 ASP A C 1
ATOM 2021 O O . ASP A 1 260 ? 19.483 17.243 -13.391 1.00 92.88 260 ASP A O 1
ATOM 2025 N N . PRO A 1 261 ? 21.067 18.778 -13.822 1.00 92.25 261 PRO A N 1
ATOM 2026 C CA . PRO A 1 261 ? 20.646 18.967 -15.207 1.00 92.25 261 PRO A CA 1
ATOM 2027 C C . PRO A 1 261 ? 20.670 17.670 -16.022 1.00 92.25 261 PRO A C 1
ATOM 2029 O O . PRO A 1 261 ? 19.848 17.495 -16.922 1.00 92.25 261 PRO A O 1
ATOM 2032 N N . ARG A 1 262 ? 21.575 16.734 -15.704 1.00 91.94 262 ARG A N 1
ATOM 2033 C CA . ARG A 1 262 ? 21.663 15.443 -16.402 1.00 91.94 262 ARG A CA 1
ATOM 2034 C C . ARG A 1 262 ? 20.492 14.537 -16.041 1.00 91.94 262 ARG A C 1
ATOM 2036 O O . ARG A 1 262 ? 20.006 13.801 -16.898 1.00 91.94 262 ARG A O 1
ATOM 2043 N N . ALA A 1 263 ? 20.040 14.564 -14.789 1.00 89.88 263 ALA A N 1
ATOM 2044 C CA . ALA A 1 263 ? 18.845 13.840 -14.370 1.00 89.88 263 ALA A CA 1
ATOM 2045 C C . ALA A 1 263 ? 17.592 14.420 -15.046 1.00 89.88 263 ALA A C 1
ATOM 2047 O O . ALA A 1 263 ? 16.798 13.665 -15.608 1.00 89.88 263 ALA A O 1
ATOM 2048 N N . LEU A 1 264 ? 17.466 15.751 -15.100 1.00 91.12 264 LEU A N 1
ATOM 2049 C CA . LEU A 1 264 ? 16.377 16.435 -15.807 1.00 91.12 264 LEU A CA 1
ATOM 2050 C C . LEU A 1 264 ? 16.354 16.158 -17.317 1.00 91.12 264 LEU A C 1
ATOM 2052 O O . LEU A 1 264 ? 15.276 16.091 -17.912 1.00 91.12 264 LEU A O 1
ATOM 2056 N N . GLU A 1 265 ? 17.519 16.015 -17.949 1.00 90.69 265 GLU A N 1
ATOM 2057 C CA . GLU A 1 265 ? 17.627 15.687 -19.372 1.00 90.69 265 GLU A CA 1
ATOM 2058 C C . GLU A 1 265 ? 17.213 14.237 -19.655 1.00 90.69 265 GLU A C 1
ATOM 2060 O O . GLU A 1 265 ? 16.453 13.993 -20.594 1.00 90.69 265 GLU A O 1
ATOM 2065 N N . ARG A 1 266 ? 17.661 13.293 -18.815 1.00 88.06 266 ARG A N 1
ATOM 2066 C CA . ARG A 1 266 ? 17.393 11.851 -18.965 1.00 88.06 266 ARG A CA 1
ATOM 2067 C C . ARG A 1 266 ? 15.999 11.413 -18.517 1.00 88.06 266 ARG A C 1
ATOM 2069 O O . ARG A 1 266 ? 15.604 10.290 -18.821 1.00 88.06 266 ARG A O 1
ATOM 2076 N N . ARG A 1 267 ? 15.264 12.247 -17.777 1.00 90.88 267 ARG A N 1
ATOM 2077 C CA . ARG A 1 267 ? 13.944 11.876 -17.247 1.00 90.88 267 ARG A CA 1
ATOM 2078 C C . ARG A 1 267 ? 12.943 11.571 -18.362 1.00 90.88 267 ARG A C 1
ATOM 2080 O O . ARG A 1 267 ? 12.953 12.193 -19.430 1.00 90.88 267 ARG A O 1
ATOM 2087 N N . ARG A 1 268 ? 11.992 10.687 -18.066 1.00 91.25 268 ARG A N 1
ATOM 2088 C CA . ARG A 1 268 ? 10.888 10.370 -18.975 1.00 91.25 268 ARG A CA 1
ATOM 2089 C C . ARG A 1 268 ? 9.992 11.584 -19.173 1.00 91.25 268 ARG A C 1
ATOM 2091 O O . ARG A 1 268 ? 9.620 12.271 -18.219 1.00 91.25 268 ARG A O 1
ATOM 2098 N N . ARG A 1 269 ? 9.629 11.852 -20.426 1.00 89.81 269 ARG A N 1
ATOM 2099 C CA . ARG A 1 269 ? 8.748 12.963 -20.800 1.00 89.81 269 ARG A CA 1
ATOM 2100 C C . ARG A 1 269 ? 7.298 12.508 -20.693 1.00 89.81 269 ARG A C 1
ATOM 2102 O O . ARG A 1 269 ? 6.737 11.962 -21.634 1.00 89.81 269 ARG A O 1
ATOM 2109 N N . LEU A 1 270 ? 6.713 12.733 -19.523 1.00 89.94 270 LEU A N 1
ATOM 2110 C CA . LEU A 1 270 ? 5.324 12.382 -19.239 1.00 89.94 270 LEU A CA 1
ATOM 2111 C C . LEU A 1 270 ? 4.371 13.459 -19.800 1.00 89.94 270 LEU A C 1
ATOM 2113 O O . LEU A 1 270 ? 4.749 14.635 -19.858 1.00 89.94 270 LEU A O 1
ATOM 2117 N N . PRO A 1 271 ? 3.146 13.091 -20.223 1.00 83.38 271 PRO A N 1
ATOM 2118 C CA . PRO A 1 271 ? 2.147 14.039 -20.722 1.00 83.38 271 PRO A CA 1
ATOM 2119 C C . PRO A 1 271 ? 1.661 14.979 -19.604 1.00 83.38 271 PRO A C 1
ATOM 2121 O O . PRO A 1 271 ? 2.115 14.898 -18.469 1.00 83.38 271 PRO A O 1
ATOM 2124 N N . LYS A 1 272 ? 0.716 15.882 -19.908 1.00 85.25 272 LYS A N 1
ATOM 2125 C CA . LYS A 1 272 ? 0.216 16.930 -18.993 1.00 85.25 272 LYS A CA 1
ATOM 2126 C C . LYS A 1 272 ? -0.048 16.409 -17.567 1.00 85.25 272 LYS A C 1
ATOM 2128 O O . LYS A 1 272 ? -1.064 15.749 -17.310 1.00 85.25 272 LYS A O 1
ATOM 2133 N N . LEU A 1 273 ? 0.867 16.748 -16.658 1.00 91.50 273 LEU A N 1
ATOM 2134 C CA . LEU A 1 273 ? 0.810 16.398 -15.242 1.00 91.50 273 LEU A CA 1
ATOM 2135 C C . LEU A 1 273 ? -0.101 17.371 -14.470 1.00 91.50 273 LEU A C 1
ATOM 2137 O O . LEU A 1 273 ? -0.352 18.493 -14.928 1.00 91.50 273 LEU A O 1
ATOM 2141 N N . PRO A 1 274 ? -0.656 16.947 -13.322 1.00 89.81 274 PRO A N 1
ATOM 2142 C CA . PRO A 1 274 ? -1.411 17.824 -12.432 1.00 89.81 274 PRO A CA 1
ATOM 2143 C C . PRO A 1 274 ? -0.576 19.000 -11.910 1.00 89.81 274 PRO A C 1
ATOM 2145 O O . PRO A 1 274 ? 0.639 18.905 -11.790 1.00 89.81 274 PRO A O 1
ATOM 2148 N N . ARG A 1 275 ? -1.242 20.097 -11.525 1.00 88.50 275 ARG A N 1
ATOM 2149 C CA . ARG A 1 275 ? -0.582 21.342 -11.079 1.00 88.50 275 ARG A CA 1
ATOM 2150 C C . ARG A 1 275 ? 0.287 21.203 -9.825 1.00 88.50 275 ARG A C 1
ATOM 2152 O O . ARG A 1 275 ? 1.146 22.047 -9.615 1.00 88.50 275 ARG A O 1
ATOM 2159 N N . TYR A 1 276 ? 0.034 20.202 -8.982 1.00 88.19 276 TYR A N 1
ATOM 2160 C CA . TYR A 1 276 ? 0.833 19.965 -7.776 1.00 88.19 276 TYR A CA 1
ATOM 2161 C C . TYR A 1 276 ? 2.182 19.300 -8.077 1.00 88.19 276 TYR A C 1
ATOM 2163 O O . TYR A 1 276 ? 3.012 19.203 -7.178 1.00 88.19 276 TYR A O 1
ATOM 2171 N N . VAL A 1 277 ? 2.406 18.835 -9.312 1.00 93.25 277 VAL A N 1
ATOM 2172 C CA . VAL A 1 277 ? 3.697 18.301 -9.747 1.00 93.25 277 VAL A CA 1
ATOM 2173 C C . VAL A 1 277 ? 4.532 19.460 -10.306 1.00 93.25 277 VAL A C 1
ATOM 2175 O O . VAL A 1 277 ? 4.127 20.041 -11.315 1.00 93.25 277 VAL A O 1
ATOM 2178 N N . PRO A 1 278 ? 5.663 19.834 -9.675 1.00 92.88 278 PRO A N 1
ATOM 2179 C CA . PRO A 1 278 ? 6.544 20.888 -10.181 1.00 92.88 278 PRO A CA 1
ATOM 2180 C C . PRO A 1 278 ? 7.110 20.545 -11.561 1.00 92.88 278 PRO A C 1
ATOM 2182 O O . PRO A 1 278 ? 7.309 19.374 -11.860 1.00 92.88 278 PRO A O 1
ATOM 2185 N N . ASP A 1 279 ? 7.453 21.538 -12.385 1.00 91.75 279 ASP A N 1
ATOM 2186 C CA . ASP A 1 279 ? 8.068 21.287 -13.701 1.00 91.75 279 ASP A CA 1
ATOM 2187 C C . ASP A 1 279 ? 9.451 20.623 -13.588 1.00 91.75 279 ASP A C 1
ATOM 2189 O O . ASP A 1 279 ? 9.854 19.857 -14.467 1.00 91.75 279 ASP A O 1
ATOM 2193 N N . ASP A 1 280 ? 10.167 20.890 -12.497 1.00 94.00 280 ASP A N 1
ATOM 2194 C CA . ASP A 1 280 ? 11.499 20.400 -12.141 1.00 94.00 280 ASP A CA 1
ATOM 2195 C C . ASP A 1 280 ? 11.452 19.212 -11.163 1.00 94.00 280 ASP A C 1
ATOM 2197 O O . ASP A 1 280 ? 12.421 18.958 -10.463 1.00 94.00 280 ASP A O 1
ATOM 2201 N N . TYR A 1 281 ? 10.344 18.468 -11.087 1.00 95.31 281 TYR A N 1
ATOM 2202 C CA . TYR A 1 281 ? 10.247 17.305 -10.196 1.00 95.31 281 TYR A CA 1
ATOM 2203 C C . TYR A 1 281 ? 11.285 16.207 -10.501 1.00 95.31 281 TYR A C 1
ATOM 2205 O O . TYR A 1 281 ? 11.605 15.935 -11.668 1.00 95.31 281 TYR A O 1
ATOM 2213 N N . SER A 1 282 ? 11.741 15.522 -9.448 1.00 95.06 282 SER A N 1
ATOM 2214 C CA . SER A 1 282 ? 12.587 14.330 -9.558 1.00 95.06 282 SER A CA 1
ATOM 2215 C C . SER A 1 282 ? 11.767 13.080 -9.889 1.00 95.06 282 SER A C 1
ATOM 2217 O O . SER A 1 282 ? 10.696 12.843 -9.331 1.00 95.06 282 SER A O 1
ATOM 2219 N N . GLN A 1 283 ? 12.299 12.254 -10.796 1.00 94.62 283 GLN A N 1
ATOM 2220 C CA . GLN A 1 283 ? 11.830 10.882 -11.046 1.00 94.62 283 GLN A CA 1
ATOM 2221 C C . GLN A 1 283 ? 12.654 9.835 -10.281 1.00 94.62 283 GLN A C 1
ATOM 2223 O O . GLN A 1 283 ? 12.432 8.639 -10.450 1.00 94.62 283 GLN A O 1
ATOM 2228 N N . ARG A 1 284 ? 13.611 10.273 -9.451 1.00 93.06 284 ARG A N 1
ATOM 2229 C CA . ARG A 1 284 ? 14.477 9.389 -8.666 1.00 93.06 284 ARG A CA 1
ATOM 2230 C C . ARG A 1 284 ? 14.014 9.239 -7.239 1.00 93.06 284 ARG A C 1
ATOM 2232 O O . ARG A 1 284 ? 13.988 8.125 -6.725 1.00 93.06 284 ARG A O 1
ATOM 2239 N N . VAL A 1 285 ? 13.654 10.357 -6.621 1.00 94.50 285 VAL A N 1
ATOM 2240 C CA . VAL A 1 285 ? 13.243 10.401 -5.223 1.00 94.50 285 VAL A CA 1
ATOM 2241 C C . VAL A 1 285 ? 12.054 11.322 -5.011 1.00 94.50 285 VAL A C 1
ATOM 2243 O O . VAL A 1 285 ? 11.837 12.276 -5.759 1.00 94.50 285 VAL A O 1
ATOM 2246 N N . TYR A 1 286 ? 11.303 11.058 -3.953 1.00 96.75 286 TYR A N 1
ATOM 2247 C CA . TYR A 1 286 ? 10.227 11.917 -3.480 1.00 96.75 286 TYR A CA 1
ATOM 2248 C C . TYR A 1 286 ? 10.283 12.064 -1.958 1.00 96.75 286 TYR A C 1
ATOM 2250 O O . TYR A 1 286 ? 11.068 11.387 -1.286 1.00 96.75 286 TYR A O 1
ATOM 2258 N N . GLY A 1 287 ? 9.489 12.996 -1.435 1.00 96.31 287 GLY A N 1
ATOM 2259 C CA . GLY A 1 287 ? 9.426 13.307 -0.016 1.00 96.31 287 GLY A CA 1
ATOM 2260 C C . GLY A 1 287 ? 8.132 12.830 0.640 1.00 96.31 287 GLY A C 1
ATOM 2261 O O . GLY A 1 287 ? 7.103 12.708 -0.029 1.00 96.31 287 GLY A O 1
ATOM 2262 N N . ALA A 1 288 ? 8.174 12.565 1.945 1.00 96.31 288 ALA A N 1
ATOM 2263 C CA . ALA A 1 288 ? 7.002 12.255 2.759 1.00 96.31 288 ALA A CA 1
ATOM 2264 C C . ALA A 1 288 ? 7.223 12.547 4.255 1.00 96.31 288 ALA A C 1
ATOM 2266 O O . ALA A 1 288 ? 8.346 12.763 4.702 1.00 96.31 288 ALA A O 1
ATOM 2267 N N . LEU A 1 289 ? 6.149 12.527 5.050 1.00 95.12 289 LEU A N 1
ATOM 2268 C CA . LEU A 1 289 ? 6.196 12.699 6.516 1.00 95.12 289 LEU A CA 1
ATOM 2269 C C . LEU A 1 289 ? 6.604 11.438 7.299 1.00 95.12 289 LEU A C 1
ATOM 2271 O O . LEU A 1 289 ? 6.697 11.466 8.529 1.00 95.12 289 LEU A O 1
ATOM 2275 N N . TYR A 1 290 ? 6.769 10.323 6.592 1.00 94.69 290 TYR A N 1
ATOM 2276 C CA . TYR A 1 290 ? 7.176 9.012 7.090 1.00 94.69 290 TYR A CA 1
ATOM 2277 C C . TYR A 1 290 ? 7.647 8.162 5.900 1.00 94.69 290 TYR A C 1
ATOM 2279 O O . TYR A 1 290 ? 7.350 8.480 4.745 1.00 94.69 290 TYR A O 1
ATOM 2287 N N . HIS A 1 291 ? 8.341 7.050 6.149 1.00 95.44 291 HIS A N 1
ATOM 2288 C CA . HIS A 1 291 ? 8.695 6.124 5.072 1.00 95.44 291 HIS A CA 1
ATOM 2289 C C . HIS A 1 291 ? 7.453 5.368 4.574 1.00 95.44 291 HIS A C 1
ATOM 2291 O O . HIS A 1 291 ? 6.909 4.505 5.267 1.00 95.44 291 HIS A O 1
ATOM 2297 N N . THR A 1 292 ? 7.014 5.648 3.349 1.00 93.56 292 THR A N 1
ATOM 2298 C CA . THR A 1 292 ? 5.745 5.131 2.810 1.00 93.56 292 THR A CA 1
ATOM 2299 C C . THR A 1 292 ? 5.721 3.612 2.652 1.00 93.56 292 THR A C 1
ATOM 2301 O O . THR A 1 292 ? 4.650 3.043 2.816 1.00 93.56 292 THR A O 1
ATOM 2304 N N . ASP A 1 293 ? 6.863 2.946 2.440 1.00 94.88 293 ASP A N 1
ATOM 2305 C CA . ASP A 1 293 ? 6.943 1.472 2.340 1.00 94.88 293 ASP A CA 1
ATOM 2306 C C . ASP A 1 293 ? 7.047 0.724 3.685 1.00 94.88 293 ASP A C 1
ATOM 2308 O O . ASP A 1 293 ? 7.089 -0.505 3.707 1.00 94.88 293 ASP A O 1
ATOM 2312 N N . VAL A 1 294 ? 7.115 1.423 4.824 1.00 97.06 294 VAL A N 1
ATOM 2313 C CA . VAL A 1 294 ? 7.120 0.750 6.134 1.00 97.06 294 VAL A CA 1
ATOM 2314 C C . VAL A 1 294 ? 5.744 0.143 6.401 1.00 97.06 294 VAL A C 1
ATOM 2316 O O . VAL A 1 294 ? 4.727 0.834 6.300 1.00 97.06 294 VAL A O 1
ATOM 2319 N N . LEU A 1 295 ? 5.695 -1.134 6.790 1.00 97.62 295 LEU A N 1
ATOM 2320 C CA . LEU A 1 295 ? 4.425 -1.832 7.006 1.00 97.62 295 LEU A CA 1
ATOM 2321 C C . LEU A 1 295 ? 3.635 -1.211 8.169 1.00 97.62 295 LEU A C 1
ATOM 2323 O O . LEU A 1 295 ? 2.509 -0.747 7.973 1.00 97.62 295 LEU A O 1
ATOM 2327 N N . VAL A 1 296 ? 4.268 -1.137 9.345 1.00 97.31 296 VAL A N 1
ATOM 2328 C CA . VAL A 1 296 ? 3.728 -0.532 10.574 1.00 97.31 296 VAL A CA 1
ATOM 2329 C C . VAL A 1 296 ? 4.677 0.580 11.050 1.00 97.31 296 VAL A C 1
ATOM 2331 O O . VAL A 1 296 ? 5.665 0.279 11.723 1.00 97.31 296 VAL A O 1
ATOM 2334 N N . PRO A 1 297 ? 4.437 1.849 10.668 1.00 96.38 297 PRO A N 1
ATOM 2335 C CA . PRO A 1 297 ? 5.273 2.971 11.090 1.00 96.38 297 PRO A CA 1
ATOM 2336 C C . PRO A 1 297 ? 4.859 3.437 12.489 1.00 96.38 297 PRO A C 1
ATOM 2338 O O . PRO A 1 297 ? 3.729 3.891 12.683 1.00 96.38 297 PRO A O 1
ATOM 2341 N N . THR A 1 298 ? 5.754 3.316 13.468 1.00 96.12 298 THR A N 1
ATOM 2342 C CA . THR A 1 298 ? 5.436 3.489 14.893 1.00 96.12 298 THR A CA 1
ATOM 2343 C C . THR A 1 298 ? 4.912 4.888 15.188 1.00 96.12 298 THR A C 1
ATOM 2345 O O . THR A 1 298 ? 3.793 5.030 15.681 1.00 96.12 298 THR A O 1
ATOM 2348 N N . GLU A 1 299 ? 5.688 5.925 14.858 1.00 95.31 299 GLU A N 1
ATOM 2349 C CA . GLU A 1 299 ? 5.371 7.297 15.269 1.00 95.31 299 GLU A CA 1
ATOM 2350 C C . GLU A 1 299 ? 4.015 7.768 14.741 1.00 95.31 299 GLU A C 1
ATOM 2352 O O . GLU A 1 299 ? 3.170 8.206 15.516 1.00 95.31 299 GLU A O 1
ATOM 2357 N N . VAL A 1 300 ? 3.764 7.625 13.437 1.00 95.25 300 VAL A N 1
ATOM 2358 C CA . VAL A 1 300 ? 2.524 8.120 12.811 1.00 95.25 300 VAL A CA 1
ATOM 2359 C C . VAL A 1 300 ? 1.301 7.235 13.083 1.00 95.25 300 VAL A C 1
ATOM 2361 O O . VAL A 1 300 ? 0.176 7.655 12.821 1.00 95.25 300 VAL A O 1
ATOM 2364 N N . THR A 1 301 ? 1.497 6.015 13.598 1.00 97.00 301 THR A N 1
ATOM 2365 C CA . THR A 1 301 ? 0.398 5.149 14.069 1.00 97.00 301 THR A CA 1
ATOM 2366 C C . THR A 1 301 ? 0.016 5.467 15.517 1.00 97.00 301 THR A C 1
ATOM 2368 O O . THR A 1 301 ? -1.150 5.334 15.894 1.00 97.00 301 THR A O 1
ATOM 2371 N N . LEU A 1 302 ? 0.984 5.899 16.333 1.00 96.88 302 LEU A N 1
ATOM 2372 C CA . LEU A 1 302 ? 0.749 6.374 17.697 1.00 96.88 302 LEU A CA 1
ATOM 2373 C C . LEU A 1 302 ? 0.167 7.792 17.723 1.00 96.88 302 LEU A C 1
ATOM 2375 O O . LEU A 1 302 ? -0.679 8.089 18.564 1.00 96.88 302 LEU A O 1
ATOM 2379 N N . ASP A 1 303 ? 0.624 8.659 16.821 1.00 95.12 303 ASP A N 1
ATOM 2380 C CA . ASP A 1 303 ? 0.245 10.068 16.779 1.00 95.12 303 ASP A CA 1
ATOM 2381 C C . ASP A 1 303 ? -1.151 10.280 16.169 1.00 95.12 303 ASP A C 1
ATOM 2383 O O . ASP A 1 303 ? -1.365 10.157 14.961 1.00 95.12 303 ASP A O 1
ATOM 2387 N N . GLY A 1 304 ? -2.109 10.627 17.030 1.00 94.31 304 GLY A N 1
ATOM 2388 C CA . GLY A 1 304 ? -3.479 10.981 16.657 1.00 94.31 304 GLY A CA 1
ATOM 2389 C C . GLY A 1 304 ? -3.725 12.475 16.461 1.00 94.31 304 GLY A C 1
ATOM 2390 O O . GLY A 1 304 ? -4.886 12.886 16.438 1.00 94.31 304 GLY A O 1
ATOM 2391 N N . THR A 1 305 ? -2.676 13.296 16.368 1.00 94.62 305 THR A N 1
ATOM 2392 C CA . THR A 1 305 ? -2.815 14.742 16.165 1.00 94.62 305 THR A CA 1
ATOM 2393 C C . THR A 1 305 ? -3.528 15.026 14.846 1.00 94.62 305 THR A C 1
ATOM 2395 O O . THR A 1 305 ? -3.066 14.635 13.773 1.00 94.62 305 THR A O 1
ATOM 2398 N N . ILE A 1 306 ? -4.661 15.722 14.939 1.00 92.81 306 ILE A N 1
ATOM 2399 C CA . ILE A 1 306 ? -5.447 16.178 13.792 1.00 92.81 306 ILE A CA 1
ATOM 2400 C C . ILE A 1 306 ? -4.886 17.509 13.303 1.00 92.81 306 ILE A C 1
ATOM 2402 O O . ILE A 1 306 ? -4.641 18.401 14.112 1.00 92.81 306 ILE A O 1
ATOM 2406 N N . ASP A 1 307 ? -4.726 17.630 11.986 1.00 90.25 307 ASP A N 1
ATOM 2407 C CA . ASP A 1 307 ? -4.113 18.768 11.296 1.00 90.25 307 ASP A CA 1
ATOM 2408 C C . ASP A 1 307 ? -2.766 19.171 11.927 1.00 90.25 307 ASP A C 1
ATOM 2410 O O . ASP A 1 307 ? -2.611 20.289 12.430 1.00 90.25 307 ASP A O 1
ATOM 2414 N N . PRO A 1 308 ? -1.787 18.249 11.952 1.00 90.56 308 PRO A N 1
ATOM 2415 C CA . PRO A 1 308 ? -0.496 18.508 12.572 1.00 90.56 308 PRO A CA 1
ATOM 2416 C C . PRO A 1 308 ? 0.242 19.645 11.855 1.00 90.56 308 PRO A C 1
ATOM 2418 O O . PRO A 1 308 ? 0.094 19.846 10.645 1.00 90.56 308 PRO A O 1
ATOM 2421 N N . ASP A 1 309 ? 1.114 20.344 12.584 1.00 89.94 309 ASP A N 1
ATOM 2422 C CA . ASP A 1 309 ? 2.076 21.254 11.966 1.00 89.94 309 ASP A CA 1
ATOM 2423 C C . ASP A 1 309 ? 3.103 20.447 11.158 1.00 89.94 309 ASP A C 1
ATOM 2425 O O . ASP A 1 309 ? 4.077 19.905 11.683 1.00 89.94 309 ASP A O 1
ATOM 2429 N N . VAL A 1 310 ? 2.867 20.375 9.848 1.00 87.31 310 VAL A N 1
ATOM 2430 C CA . VAL A 1 310 ? 3.704 19.668 8.870 1.00 87.31 310 VAL A CA 1
ATOM 2431 C C . VAL A 1 310 ? 5.160 20.137 8.924 1.00 87.31 310 VAL A C 1
ATOM 2433 O O . VAL A 1 310 ? 6.064 19.335 8.698 1.00 87.31 310 VAL A O 1
ATOM 2436 N N . SER A 1 311 ? 5.415 21.411 9.243 1.00 87.25 311 SER A N 1
ATOM 2437 C CA . SER A 1 311 ? 6.776 21.959 9.292 1.00 87.25 311 SER A CA 1
ATOM 2438 C C . SER A 1 311 ? 7.581 21.470 10.498 1.00 87.25 311 SER A C 1
ATOM 2440 O O . SER A 1 311 ? 8.806 21.402 10.425 1.00 87.25 311 SER A O 1
ATOM 2442 N N . ALA A 1 312 ? 6.895 21.086 11.576 1.00 89.75 312 ALA A N 1
ATOM 2443 C CA . ALA A 1 312 ? 7.492 20.532 12.787 1.00 89.75 312 ALA A CA 1
ATOM 2444 C C . ALA A 1 312 ? 7.643 19.000 12.741 1.00 89.75 312 ALA A C 1
ATOM 2446 O O . ALA A 1 312 ? 8.249 18.411 13.637 1.00 89.75 312 ALA A O 1
ATOM 2447 N N . CYS A 1 313 ? 7.078 18.344 11.725 1.00 91.88 313 CYS A N 1
ATOM 2448 C CA . CYS A 1 313 ? 7.164 16.898 11.549 1.00 91.88 313 CYS A CA 1
ATOM 2449 C C . CYS A 1 313 ? 8.524 16.472 10.980 1.00 91.88 313 CYS A C 1
ATOM 2451 O O . CYS A 1 313 ? 9.191 17.229 10.278 1.00 91.88 313 CYS A O 1
ATOM 2453 N N . GLU A 1 314 ? 8.897 15.212 11.208 1.00 92.94 314 GLU A N 1
ATOM 2454 C CA . GLU A 1 314 ? 10.019 14.599 10.497 1.00 92.94 314 GLU A CA 1
ATOM 2455 C C . GLU A 1 314 ? 9.721 14.508 8.992 1.00 92.94 314 GLU A C 1
ATOM 2457 O O . GLU A 1 314 ? 8.626 14.107 8.586 1.00 92.94 314 GLU A O 1
ATOM 2462 N N . HIS A 1 315 ? 10.703 14.869 8.159 1.00 95.25 315 HIS A N 1
ATOM 2463 C CA . HIS A 1 315 ? 10.619 14.765 6.703 1.00 95.25 315 HIS A CA 1
ATOM 2464 C C . HIS A 1 315 ? 11.579 13.695 6.198 1.00 95.25 315 HIS A C 1
ATOM 2466 O O . HIS A 1 315 ? 12.776 13.718 6.481 1.00 95.25 315 HIS A O 1
ATOM 2472 N N . TRP A 1 316 ? 11.044 12.782 5.404 1.00 96.50 316 TRP A N 1
ATOM 2473 C CA . TRP A 1 316 ? 11.783 11.751 4.701 1.00 96.50 316 TRP A CA 1
ATOM 2474 C C . TRP A 1 316 ? 11.943 12.199 3.256 1.00 96.50 316 TRP A C 1
ATOM 2476 O O . TRP A 1 316 ? 10.957 12.265 2.535 1.00 96.50 316 TRP A O 1
ATOM 2486 N N . LEU A 1 317 ? 13.158 12.554 2.831 1.00 95.06 317 LEU A N 1
ATOM 2487 C CA . LEU A 1 317 ? 13.405 13.181 1.518 1.00 95.06 317 LEU A CA 1
ATOM 2488 C C . LEU A 1 317 ? 13.996 12.228 0.471 1.00 95.06 317 LEU A C 1
ATOM 2490 O O . LEU A 1 317 ? 14.259 12.638 -0.656 1.00 95.06 317 LEU A O 1
ATOM 2494 N N . HIS A 1 318 ? 14.235 10.970 0.828 1.00 93.69 318 HIS A N 1
ATOM 2495 C CA . HIS A 1 318 ? 15.009 10.034 0.009 1.00 93.69 318 HIS A CA 1
ATOM 2496 C C . HIS A 1 318 ? 14.233 8.756 -0.333 1.00 93.69 318 HIS A C 1
ATOM 2498 O O . HIS A 1 318 ? 14.824 7.686 -0.462 1.00 93.69 318 HIS A O 1
ATOM 2504 N N . LEU A 1 319 ? 12.906 8.847 -0.473 1.00 94.88 319 LEU A N 1
ATOM 2505 C CA . LEU A 1 319 ? 12.085 7.699 -0.860 1.00 94.88 319 LEU A CA 1
ATOM 2506 C C . LEU A 1 319 ? 12.267 7.431 -2.354 1.00 94.88 319 LEU A C 1
ATOM 2508 O O . LEU A 1 319 ? 12.096 8.342 -3.161 1.00 94.88 319 LEU A O 1
ATOM 2512 N N . ILE A 1 320 ? 12.614 6.198 -2.724 1.00 92.69 320 ILE A N 1
ATOM 2513 C CA . ILE A 1 320 ? 13.031 5.854 -4.090 1.00 92.69 320 ILE A CA 1
ATOM 2514 C C . ILE A 1 320 ? 11.838 5.719 -5.047 1.00 92.69 320 ILE A C 1
ATOM 2516 O O . ILE A 1 320 ? 10.819 5.109 -4.725 1.00 92.69 320 ILE A O 1
ATOM 2520 N N . LEU A 1 321 ? 12.025 6.215 -6.271 1.00 93.69 321 LEU A N 1
ATOM 2521 C CA . LEU A 1 321 ? 11.139 6.037 -7.421 1.00 93.69 321 LEU A CA 1
ATOM 2522 C C . LEU A 1 321 ? 11.851 5.498 -8.683 1.00 93.69 321 LEU A C 1
ATOM 2524 O O . LEU A 1 321 ? 11.196 4.923 -9.552 1.00 93.69 321 LEU A O 1
ATOM 2528 N N . ASP A 1 322 ? 13.178 5.626 -8.793 1.00 91.38 322 ASP A N 1
ATOM 2529 C CA . ASP A 1 322 ? 13.923 5.251 -10.015 1.00 91.38 322 ASP A CA 1
ATOM 2530 C C . ASP A 1 322 ? 14.027 3.747 -10.301 1.00 91.38 322 ASP A C 1
ATOM 2532 O O . ASP A 1 322 ? 14.518 3.356 -11.363 1.00 91.38 322 ASP A O 1
ATOM 2536 N N . TYR A 1 323 ? 13.505 2.889 -9.421 1.00 93.62 323 TYR A N 1
ATOM 2537 C CA . TYR A 1 323 ? 13.322 1.477 -9.753 1.00 93.62 323 TYR A CA 1
ATOM 2538 C C . TYR A 1 323 ? 12.413 1.294 -10.981 1.00 93.62 323 TYR A C 1
ATOM 2540 O O . TYR A 1 323 ? 12.504 0.274 -11.658 1.00 93.62 323 TYR A O 1
ATOM 2548 N N . ILE A 1 324 ? 11.555 2.274 -11.296 1.00 96.25 324 ILE A N 1
ATOM 2549 C CA . ILE A 1 324 ? 10.726 2.304 -12.505 1.00 96.25 324 ILE A CA 1
ATOM 2550 C C . ILE A 1 324 ? 11.600 2.725 -13.702 1.00 96.25 324 ILE A C 1
ATOM 2552 O O . ILE A 1 324 ? 11.618 3.888 -14.110 1.00 96.25 324 ILE A O 1
ATOM 2556 N N . SER A 1 325 ? 12.357 1.781 -14.262 1.00 94.19 325 SER A N 1
ATOM 2557 C CA . SER A 1 325 ? 13.285 2.040 -15.372 1.00 94.19 325 SER A CA 1
ATOM 2558 C C . SER A 1 325 ? 13.530 0.805 -16.248 1.00 94.19 325 SER A C 1
ATOM 2560 O O . SER A 1 325 ? 13.168 -0.308 -15.875 1.00 94.19 325 SER A O 1
ATOM 2562 N N . GLU A 1 326 ? 14.166 0.982 -17.415 1.00 92.81 326 GLU A N 1
ATOM 2563 C CA . GLU A 1 326 ? 14.677 -0.153 -18.206 1.00 92.81 326 GLU A CA 1
ATOM 2564 C C . GLU A 1 326 ? 15.905 -0.820 -17.576 1.00 92.81 326 GLU A C 1
ATOM 2566 O O . GLU A 1 326 ? 16.260 -1.925 -17.972 1.00 92.81 326 GLU A O 1
ATOM 2571 N N . ALA A 1 327 ? 16.584 -0.155 -16.639 1.00 91.81 327 ALA A N 1
ATOM 2572 C CA . ALA A 1 327 ? 17.833 -0.656 -16.096 1.00 91.81 327 ALA A CA 1
ATOM 2573 C C . ALA A 1 327 ? 17.570 -1.810 -15.123 1.00 91.81 327 ALA A C 1
ATOM 2575 O O . ALA A 1 327 ? 16.893 -1.651 -14.105 1.00 91.81 327 ALA A O 1
ATOM 2576 N N . GLU A 1 328 ? 18.148 -2.968 -15.420 1.00 93.19 328 GLU A N 1
ATOM 2577 C CA . GLU A 1 328 ? 18.214 -4.068 -14.470 1.00 93.19 328 GLU A CA 1
ATOM 2578 C C . GLU A 1 328 ? 19.208 -3.745 -13.352 1.00 93.19 328 GLU A C 1
ATOM 2580 O O . GLU A 1 328 ? 20.258 -3.135 -13.572 1.00 93.19 328 GLU A O 1
ATOM 2585 N N . CYS A 1 329 ? 18.890 -4.180 -12.137 1.00 92.94 329 CYS A N 1
ATOM 2586 C CA . CYS A 1 329 ? 19.795 -4.058 -11.002 1.00 92.94 329 CYS A CA 1
ATOM 2587 C C . CYS A 1 329 ? 20.444 -5.409 -10.695 1.00 92.94 329 CYS A C 1
ATOM 2589 O O . CYS A 1 329 ? 19.833 -6.460 -10.885 1.00 92.94 329 CYS A O 1
ATOM 2591 N N . ALA A 1 330 ? 21.664 -5.391 -10.163 1.00 92.31 330 ALA A N 1
ATOM 2592 C CA . ALA A 1 330 ? 22.324 -6.610 -9.713 1.00 92.31 330 ALA A CA 1
ATOM 2593 C C . ALA A 1 330 ? 21.614 -7.221 -8.484 1.00 92.31 330 ALA A C 1
ATOM 2595 O O . ALA A 1 330 ? 21.051 -6.478 -7.668 1.00 92.31 330 ALA A O 1
ATOM 2596 N N . PRO A 1 331 ? 21.680 -8.555 -8.296 1.00 88.69 331 PRO A N 1
ATOM 2597 C CA . PRO A 1 331 ? 21.266 -9.192 -7.049 1.00 88.69 331 PRO A CA 1
ATOM 2598 C C . PRO A 1 331 ? 21.977 -8.545 -5.851 1.00 88.69 331 PRO A C 1
ATOM 2600 O O . PRO A 1 331 ? 23.203 -8.494 -5.806 1.00 88.69 331 PRO A O 1
ATOM 2603 N N . GLY A 1 332 ? 21.204 -8.020 -4.899 1.00 85.56 332 GLY A N 1
ATOM 2604 C CA . GLY A 1 332 ? 21.710 -7.290 -3.726 1.00 85.56 332 GLY A CA 1
ATOM 2605 C C . GLY A 1 332 ? 21.412 -5.788 -3.742 1.00 85.56 332 GLY A C 1
ATOM 2606 O O . GLY A 1 332 ? 21.327 -5.182 -2.678 1.00 85.56 332 GLY A O 1
ATOM 2607 N N . HIS A 1 333 ? 21.153 -5.197 -4.911 1.00 91.06 333 HIS A N 1
ATOM 2608 C CA . HIS A 1 333 ? 20.706 -3.808 -4.997 1.00 91.06 333 HIS A CA 1
ATOM 2609 C C . HIS A 1 333 ? 19.292 -3.651 -4.407 1.00 91.06 333 HIS A C 1
ATOM 2611 O O . HIS A 1 333 ? 18.438 -4.528 -4.578 1.00 91.06 333 HIS A O 1
ATOM 2617 N N . VAL A 1 334 ? 18.995 -2.518 -3.761 1.00 89.12 334 VAL A N 1
ATOM 2618 C CA . VAL A 1 334 ? 17.684 -2.286 -3.118 1.00 89.12 334 VAL A CA 1
ATOM 2619 C C . VAL A 1 334 ? 16.524 -2.394 -4.118 1.00 89.12 334 VAL A C 1
ATOM 2621 O O . VAL A 1 334 ? 15.512 -3.040 -3.824 1.00 89.12 334 VAL A O 1
ATOM 2624 N N . ASN A 1 335 ? 16.734 -1.887 -5.338 1.00 92.31 335 ASN A N 1
ATOM 2625 C CA . ASN A 1 335 ? 15.766 -1.937 -6.437 1.00 92.31 335 ASN A CA 1
ATOM 2626 C C . ASN A 1 335 ? 15.668 -3.300 -7.148 1.00 92.31 335 ASN A C 1
ATOM 2628 O O . ASN A 1 335 ? 14.794 -3.484 -7.996 1.00 92.31 335 ASN A O 1
ATOM 2632 N N . TYR A 1 336 ? 16.529 -4.269 -6.811 1.00 95.31 336 TYR A N 1
ATOM 2633 C CA . TYR A 1 336 ? 16.493 -5.598 -7.422 1.00 95.31 336 TYR A CA 1
ATOM 2634 C C . TYR A 1 336 ? 15.107 -6.230 -7.276 1.00 95.31 336 TYR A C 1
ATOM 2636 O O . TYR A 1 336 ? 14.558 -6.233 -6.172 1.00 95.31 336 TYR A O 1
ATOM 2644 N N . ALA A 1 337 ? 14.567 -6.779 -8.365 1.00 96.69 337 ALA A N 1
ATOM 2645 C CA . ALA A 1 337 ? 13.250 -7.411 -8.436 1.00 96.69 337 ALA A CA 1
ATOM 2646 C C . ALA A 1 337 ? 12.027 -6.505 -8.192 1.00 96.69 337 ALA A C 1
ATOM 2648 O O . ALA A 1 337 ? 10.907 -7.007 -8.229 1.00 96.69 337 ALA A O 1
ATOM 2649 N N . LEU A 1 338 ? 12.179 -5.187 -7.993 1.00 95.81 338 LEU A N 1
ATOM 2650 C CA . LEU A 1 338 ? 11.018 -4.278 -7.948 1.00 95.81 338 LEU A CA 1
ATOM 2651 C C . LEU A 1 338 ? 10.372 -4.099 -9.327 1.00 95.81 338 LEU A C 1
ATOM 2653 O O . LEU A 1 338 ? 9.159 -3.912 -9.404 1.00 95.81 338 LEU A O 1
ATOM 2657 N N . PHE A 1 339 ? 11.172 -4.157 -10.400 1.00 96.25 339 PHE A N 1
ATOM 2658 C CA . PHE A 1 339 ? 10.710 -3.893 -11.769 1.00 96.25 339 PHE A CA 1
ATOM 2659 C C . PHE A 1 339 ? 11.086 -4.955 -12.805 1.00 96.25 339 PHE A C 1
ATOM 2661 O O . PHE A 1 339 ? 10.283 -5.239 -13.689 1.00 96.25 339 PHE A O 1
ATOM 2668 N N . HIS A 1 340 ? 12.257 -5.575 -12.658 1.00 95.38 340 HIS A N 1
ATOM 2669 C CA . HIS A 1 340 ? 12.735 -6.685 -13.488 1.00 95.38 340 HIS A CA 1
ATOM 2670 C C . HIS A 1 340 ? 12.823 -7.915 -12.590 1.00 95.38 340 HIS A C 1
ATOM 2672 O O . HIS A 1 340 ? 13.652 -7.940 -11.681 1.00 95.38 340 HIS A O 1
ATOM 2678 N N . GLY A 1 341 ? 11.883 -8.852 -12.737 1.00 95.62 341 GLY A N 1
ATOM 2679 C CA . GLY A 1 341 ? 11.655 -9.929 -11.770 1.00 95.62 341 GLY A CA 1
ATOM 2680 C C . GLY A 1 341 ? 12.880 -10.820 -11.518 1.00 95.62 341 GLY A C 1
ATOM 2681 O O . GLY A 1 341 ? 13.763 -10.949 -12.358 1.00 95.62 341 GLY A O 1
ATOM 2682 N N . HIS A 1 342 ? 12.924 -11.455 -10.347 1.00 96.88 342 HIS A N 1
ATOM 2683 C CA . HIS A 1 342 ? 13.928 -12.448 -9.966 1.00 96.88 342 HIS A CA 1
ATOM 2684 C C . HIS A 1 342 ? 13.542 -13.826 -10.528 1.00 96.88 342 HIS A C 1
ATOM 2686 O O . HIS A 1 342 ? 12.532 -14.375 -10.078 1.00 96.88 342 HIS A O 1
ATOM 2692 N N . PRO A 1 343 ? 14.297 -14.401 -11.481 1.00 96.75 343 PRO A N 1
ATOM 2693 C CA . PRO A 1 343 ? 13.987 -15.717 -12.028 1.00 96.75 343 PRO A CA 1
ATOM 2694 C C . PRO A 1 343 ? 14.100 -16.805 -10.959 1.00 96.75 343 PRO A C 1
ATOM 2696 O O . PRO A 1 343 ? 15.074 -16.840 -10.206 1.00 96.75 343 PRO A O 1
ATOM 2699 N N . ILE A 1 344 ? 13.127 -17.709 -10.922 1.00 97.12 344 ILE A N 1
ATOM 2700 C CA . ILE A 1 344 ? 13.054 -18.816 -9.964 1.00 97.12 344 ILE A CA 1
ATOM 2701 C C . ILE A 1 344 ? 12.551 -20.097 -10.644 1.00 97.12 344 ILE A C 1
ATOM 2703 O O . ILE A 1 344 ? 11.912 -20.031 -11.697 1.00 97.12 344 ILE A O 1
ATOM 2707 N N . PRO A 1 345 ? 12.794 -21.277 -10.051 1.00 96.88 345 PRO A N 1
ATOM 2708 C CA . PRO A 1 345 ? 12.116 -22.490 -10.482 1.00 96.88 345 PRO A CA 1
ATOM 2709 C C . PRO A 1 345 ? 10.633 -22.482 -10.061 1.00 96.88 345 PRO A C 1
ATOM 2711 O O . PRO A 1 345 ? 10.254 -21.844 -9.077 1.00 96.88 345 PRO A O 1
ATOM 2714 N N . GLU A 1 346 ? 9.790 -23.209 -10.797 1.00 95.25 346 GLU A N 1
ATOM 2715 C CA . GLU A 1 346 ? 8.328 -23.244 -10.610 1.00 95.25 346 GLU A CA 1
ATOM 2716 C C . GLU A 1 346 ? 7.928 -23.676 -9.187 1.00 95.25 346 GLU A C 1
ATOM 2718 O O . GLU A 1 346 ? 7.029 -23.098 -8.578 1.00 95.25 346 GLU A O 1
ATOM 2723 N N . GLU A 1 347 ? 8.636 -24.644 -8.602 1.00 95.94 347 GLU A N 1
ATOM 2724 C CA . GLU A 1 347 ? 8.387 -25.127 -7.241 1.00 95.94 347 GLU A CA 1
ATOM 2725 C C . GLU A 1 347 ? 8.591 -24.055 -6.154 1.00 95.94 347 GLU A C 1
ATOM 2727 O O . GLU A 1 347 ? 8.042 -24.178 -5.057 1.00 95.94 347 GLU A O 1
ATOM 2732 N N . ALA A 1 348 ? 9.336 -22.986 -6.454 1.00 95.81 348 ALA A N 1
ATOM 2733 C CA . ALA A 1 348 ? 9.598 -21.879 -5.541 1.00 95.81 348 ALA A CA 1
ATOM 2734 C C . ALA A 1 348 ? 8.622 -20.700 -5.716 1.00 95.81 348 ALA A C 1
ATOM 2736 O O . ALA A 1 348 ? 8.775 -19.687 -5.038 1.00 95.81 348 ALA A O 1
ATOM 2737 N N . MET A 1 349 ? 7.598 -20.814 -6.572 1.00 96.00 349 MET A N 1
ATOM 2738 C CA . MET A 1 349 ? 6.695 -19.711 -6.947 1.00 96.00 349 MET A CA 1
ATOM 2739 C C . MET A 1 349 ? 6.037 -18.977 -5.768 1.00 96.00 349 MET A C 1
ATOM 2741 O O . MET A 1 349 ? 5.747 -17.785 -5.852 1.00 96.00 349 MET A O 1
ATOM 2745 N N . PHE A 1 350 ? 5.792 -19.672 -4.658 1.00 94.69 350 PHE A N 1
ATOM 2746 C CA . PHE A 1 350 ? 5.153 -19.083 -3.478 1.00 94.69 350 PHE A CA 1
ATOM 2747 C C . PHE A 1 350 ? 6.140 -18.642 -2.390 1.00 94.69 350 PHE A C 1
ATOM 2749 O O . PHE A 1 350 ? 5.703 -18.102 -1.372 1.00 94.69 350 PHE A O 1
ATOM 2756 N N . HIS A 1 351 ? 7.440 -18.875 -2.580 1.00 93.12 351 HIS A N 1
ATOM 2757 C CA . HIS A 1 351 ? 8.476 -18.493 -1.630 1.00 93.12 351 HIS A CA 1
ATOM 2758 C C . HIS A 1 351 ? 8.805 -17.002 -1.742 1.00 93.12 351 HIS A C 1
ATOM 2760 O O . HIS A 1 351 ? 8.912 -16.462 -2.839 1.00 93.12 351 HIS A O 1
ATOM 2766 N N . ASN A 1 352 ? 9.009 -16.351 -0.597 1.00 94.81 352 ASN A N 1
ATOM 2767 C CA . ASN A 1 352 ? 9.483 -14.978 -0.528 1.00 94.81 352 ASN A CA 1
ATOM 2768 C C . ASN A 1 352 ? 10.982 -14.962 -0.185 1.00 94.81 352 ASN A C 1
ATOM 2770 O O . ASN A 1 352 ? 11.326 -15.238 0.966 1.00 94.81 352 ASN A O 1
ATOM 2774 N N . PRO A 1 353 ? 11.874 -14.666 -1.149 1.00 93.81 353 PRO A N 1
ATOM 2775 C CA . PRO A 1 353 ? 13.314 -14.754 -0.926 1.00 93.81 353 PRO A CA 1
ATOM 2776 C C . PRO A 1 353 ? 13.910 -13.493 -0.288 1.00 93.81 353 PRO A C 1
ATOM 2778 O O . PRO A 1 353 ? 15.106 -13.472 0.007 1.00 93.81 353 PRO A O 1
ATOM 2781 N N . TRP A 1 354 ? 13.137 -12.415 -0.123 1.00 94.25 354 TRP A N 1
ATOM 2782 C CA . TRP A 1 354 ? 13.695 -11.134 0.305 1.00 94.25 354 TRP A CA 1
ATOM 2783 C C . TRP A 1 354 ? 13.586 -10.946 1.814 1.00 94.25 354 TRP A C 1
ATOM 2785 O O . TRP A 1 354 ? 12.490 -11.038 2.368 1.00 94.25 354 TRP A O 1
ATOM 2795 N N . PRO A 1 355 ? 14.706 -10.644 2.491 1.00 94.00 355 PRO A N 1
ATOM 2796 C CA . PRO A 1 355 ? 14.664 -10.338 3.905 1.00 94.00 355 PRO A CA 1
ATOM 2797 C C . PRO A 1 355 ? 13.995 -8.975 4.140 1.00 94.00 355 PRO A C 1
ATOM 2799 O O . PRO A 1 355 ? 14.092 -8.078 3.292 1.00 94.00 355 PRO A O 1
ATOM 2802 N N . PRO A 1 356 ? 13.363 -8.787 5.309 1.00 95.56 356 PRO A N 1
ATOM 2803 C CA . PRO A 1 356 ? 12.885 -7.479 5.720 1.00 95.56 356 PRO A CA 1
ATOM 2804 C C . PRO A 1 356 ? 14.035 -6.481 5.869 1.00 95.56 356 PRO A C 1
ATOM 2806 O O . PRO A 1 356 ? 15.159 -6.843 6.223 1.00 95.56 356 PRO A O 1
ATOM 2809 N N . ARG A 1 357 ? 13.743 -5.200 5.630 1.00 94.38 357 ARG A N 1
ATOM 2810 C CA . ARG A 1 357 ? 14.732 -4.118 5.695 1.00 94.38 357 ARG A CA 1
ATOM 2811 C C . ARG A 1 357 ? 14.250 -3.006 6.611 1.00 94.38 357 ARG A C 1
ATOM 2813 O O . ARG A 1 357 ? 13.181 -2.447 6.398 1.00 94.38 357 ARG A O 1
ATOM 2820 N N . ARG A 1 358 ? 15.059 -2.626 7.598 1.00 94.06 358 ARG A N 1
ATOM 2821 C CA . ARG A 1 358 ? 14.772 -1.456 8.437 1.00 94.06 358 ARG A CA 1
ATOM 2822 C C . ARG A 1 358 ? 14.813 -0.178 7.597 1.00 94.06 358 ARG A C 1
ATOM 2824 O O . ARG A 1 358 ? 15.724 0.001 6.784 1.00 94.06 358 ARG A O 1
ATOM 2831 N N . ALA A 1 359 ? 13.823 0.691 7.776 1.00 91.38 359 ALA A N 1
ATOM 2832 C CA . ALA A 1 359 ? 13.831 1.999 7.136 1.00 91.38 359 ALA A CA 1
ATOM 2833 C C . ALA A 1 359 ? 14.852 2.915 7.823 1.00 91.38 359 ALA A C 1
ATOM 2835 O O . ALA A 1 359 ? 15.013 2.879 9.042 1.00 91.38 359 ALA A O 1
ATOM 2836 N N . VAL A 1 360 ? 15.544 3.737 7.036 1.00 89.94 360 VAL A N 1
ATOM 2837 C CA . VAL A 1 360 ? 16.502 4.729 7.534 1.00 89.94 360 VAL A CA 1
ATOM 2838 C C . VAL A 1 360 ? 16.206 6.044 6.837 1.00 89.94 360 VAL A C 1
ATOM 2840 O O . VAL A 1 360 ? 16.124 6.071 5.608 1.00 89.94 360 VAL A O 1
ATOM 2843 N N . ASN A 1 361 ? 16.035 7.118 7.609 1.00 92.81 361 ASN A N 1
ATOM 2844 C CA . ASN A 1 361 ? 15.817 8.453 7.062 1.00 92.81 361 ASN A CA 1
ATOM 2845 C C . ASN A 1 361 ? 17.152 9.087 6.660 1.00 92.81 361 ASN A C 1
ATOM 2847 O O . ASN A 1 361 ? 17.672 9.995 7.302 1.00 92.81 361 ASN A O 1
ATOM 2851 N N . ALA A 1 362 ? 17.757 8.524 5.626 1.00 90.25 362 ALA A N 1
ATOM 2852 C CA . ALA A 1 362 ? 18.998 8.995 5.045 1.00 90.25 362 ALA A CA 1
ATOM 2853 C C . ALA A 1 362 ? 18.988 8.660 3.551 1.00 90.25 362 ALA A C 1
ATOM 2855 O O . ALA A 1 362 ? 18.240 7.771 3.128 1.00 90.25 362 ALA A O 1
ATOM 2856 N N . PRO A 1 363 ? 19.828 9.320 2.738 1.00 85.00 363 PRO A N 1
ATOM 2857 C CA . PRO A 1 363 ? 20.151 8.797 1.422 1.00 85.00 363 PRO A CA 1
ATOM 2858 C C . PRO A 1 363 ? 20.589 7.338 1.570 1.00 85.00 363 PRO A C 1
ATOM 2860 O O . PRO A 1 363 ? 21.388 7.018 2.453 1.00 85.00 363 PRO A O 1
ATOM 2863 N N . LEU A 1 364 ? 20.059 6.448 0.734 1.00 74.19 364 LEU A N 1
ATOM 2864 C CA . LEU A 1 364 ? 20.531 5.070 0.719 1.00 74.19 364 LEU A CA 1
ATOM 2865 C C . LEU A 1 364 ? 21.989 5.083 0.256 1.00 74.19 364 LEU A C 1
ATOM 2867 O O . LEU A 1 364 ? 22.284 5.477 -0.872 1.00 74.19 364 LEU A O 1
ATOM 2871 N N . ALA A 1 365 ? 22.892 4.733 1.174 1.00 53.25 365 ALA A N 1
ATOM 2872 C CA . ALA A 1 365 ? 24.282 4.471 0.843 1.00 53.25 365 ALA A CA 1
ATOM 2873 C C . ALA A 1 365 ? 24.309 3.303 -0.152 1.00 53.25 365 ALA A C 1
ATOM 2875 O O . ALA A 1 365 ? 23.592 2.323 0.046 1.00 53.25 365 ALA A O 1
ATOM 2876 N N . ASP A 1 366 ? 25.102 3.445 -1.210 1.00 49.59 366 ASP A N 1
ATOM 2877 C CA . ASP A 1 366 ? 25.215 2.514 -2.342 1.00 49.59 366 ASP A CA 1
ATOM 2878 C C . ASP A 1 366 ? 24.046 2.547 -3.347 1.00 49.59 366 ASP A C 1
ATOM 2880 O O . ASP A 1 366 ? 23.488 1.517 -3.733 1.00 49.59 366 ASP A O 1
ATOM 2884 N N . TYR A 1 367 ? 23.736 3.762 -3.816 1.00 48.00 367 TYR A N 1
ATOM 2885 C CA . TYR A 1 367 ? 23.474 3.979 -5.246 1.00 48.00 367 TYR A CA 1
ATOM 2886 C C . TYR A 1 367 ? 24.745 3.808 -6.077 1.00 48.00 367 TYR A C 1
ATOM 2888 O O . TYR A 1 367 ? 25.800 4.315 -5.624 1.00 48.00 367 TYR A O 1
#

Secondary structure (DSSP, 8-state):
----HHHHHHHS-HHHHHHH--B--TT--S-HHHHHHHHHHT-TTS-HHHHHHHHHHHHHHH-S-HHHHHHHTT-TT--EEEEEEEHHHHHT-HHHHHHHHHHHHHHHHHHHHTTS--EEEEEEESHHHHTBPTTHHHHHHHHHHHHHH-GGGPSPPTTEE-EEEEEEESSSEEEEEEEEEEE-GGGTTSTTGGG--SSEEEEEEE-HHHHHHHHHHTTSSSSHHHHHHHHHHHHHHHTT-TTTT-TTPPPSEEEEE---HHHHHHS---SS--TTS-TTEEEEEEEESS-TTBSS-HHHHH---SS--GGGS--EEEEE-TTSSSPPPPTTSTTTTTSS-EEE-GGGTT---PPPEE--SS--S--

Organism: NCBI:txid1197950

Foldseek 3Di:
DDDDPVNVLLPDWLLRLLVPFDFDDLPDDLFPLQVVLQVQLAPPPDDPVSNLLSQLVSQLFFQLQLLSNQCSVCHLLEDEFEAEAESVQSVVTLVSLLVSLVVSLVVQLVCLQALNYFKYKYDYFYSSQQGGFQADSLLSSLQNVVCSNPVVCPNDDFQWFDWFWRWYDDVAIFTFTKFKAKAHQLLRQFLNLSRHGHGGMMIMIGALQSNLVSCCVVVVAVDSVRSLLVSLLSRLSSFFSSCRRPVPHTHQKAFDFDPPVVQVVPDDDHPDHDPRRDPRTGQFWIKGLGQRRTHRHNPRSNDSDGNDPSVPGDMQTAHGRVLSDPDADDPPDPSHRSNDTHGDHPVCSRPDPDDMGRDDSDHPPDD